Protein AF-A0AAD6KJM2-F1 (afdb_monomer_lite)

Organism: NCBI:txid889485

Secondary structure (DSSP, 8-state):
---SS--HHHHHHHHHHHH---HHHHHHHHHHHHHTHHHHHHTT--S-HHHHHHHHHHHHHHHTT-S-TTS-SEEEEEES-TTSSHHHHHHHHHHHHHS-STT-----GGGG-STTTHHHHH-PPTTSTTGGGT-----GGGSHHHHHHHSEEE-TTSPEEE-TT-EEEEEE-TTHHHHHTS-TTS-HHHHHHHHHHHHHHHHHHTT---

Structure (mmCIF, N/CA/C/O backbone):
data_AF-A0AAD6KJM2-F1
#
_entry.id   AF-A0AAD6KJM2-F1
#
loop_
_atom_site.group_PDB
_atom_site.id
_atom_site.type_symbol
_atom_site.label_atom_id
_atom_site.label_alt_id
_atom_site.label_comp_id
_atom_site.label_asym_id
_atom_site.label_entity_id
_atom_site.label_seq_id
_atom_site.pdbx_PDB_ins_code
_atom_site.Cartn_x
_atom_site.Cartn_y
_atom_site.Cartn_z
_atom_site.occupancy
_atom_site.B_iso_or_equiv
_atom_site.auth_seq_id
_atom_site.auth_comp_id
_atom_site.auth_asym_id
_atom_site.auth_atom_id
_atom_site.pdbx_PDB_model_num
ATOM 1 N N . MET A 1 1 ? -35.998 -1.346 24.610 1.00 47.25 1 MET A N 1
ATOM 2 C CA . MET A 1 1 ? -35.136 -2.462 25.050 1.00 47.25 1 MET A CA 1
ATOM 3 C C . MET A 1 1 ? -33.732 -2.150 24.566 1.00 47.25 1 MET A C 1
ATOM 5 O O . MET A 1 1 ? -33.561 -1.994 23.364 1.00 47.25 1 MET A O 1
ATOM 9 N N . LEU A 1 2 ? -32.784 -1.941 25.480 1.00 55.81 2 LEU A N 1
ATOM 10 C CA . LEU A 1 2 ? -31.367 -1.788 25.136 1.00 55.81 2 LEU A CA 1
ATOM 11 C C . LEU A 1 2 ? -30.843 -3.154 24.680 1.00 55.81 2 LEU A C 1
ATOM 13 O O . LEU A 1 2 ? -31.099 -4.151 25.351 1.00 55.81 2 LEU A O 1
ATOM 17 N N . ARG A 1 3 ? -30.183 -3.208 23.520 1.00 62.81 3 ARG A N 1
ATOM 18 C CA . ARG A 1 3 ? -29.410 -4.390 23.119 1.00 62.81 3 ARG A CA 1
ATOM 19 C C . ARG A 1 3 ? -28.138 -4.427 23.969 1.00 62.81 3 ARG A C 1
ATOM 21 O O . ARG A 1 3 ? -27.524 -3.385 24.160 1.00 62.81 3 ARG A O 1
ATOM 28 N N . GLU A 1 4 ? -27.771 -5.604 24.472 1.00 76.25 4 GLU A N 1
ATOM 29 C CA . GLU A 1 4 ? -26.562 -5.792 25.294 1.00 76.25 4 GLU A CA 1
ATOM 30 C C . GLU A 1 4 ? -25.258 -5.738 24.479 1.00 76.25 4 GLU A C 1
ATOM 32 O O . GLU A 1 4 ? -24.197 -5.509 25.048 1.00 76.25 4 GLU A O 1
ATOM 37 N N . GLU A 1 5 ? -25.325 -5.875 23.151 1.00 78.88 5 GLU A N 1
ATOM 38 C CA . GLU A 1 5 ? -24.156 -5.798 22.269 1.00 78.88 5 GLU A CA 1
ATOM 39 C C . GLU A 1 5 ? -24.144 -4.524 21.424 1.00 78.88 5 GLU A C 1
ATOM 41 O O . GLU A 1 5 ? -25.128 -4.188 20.758 1.00 78.88 5 GLU A O 1
ATOM 46 N N . VAL A 1 6 ? -22.982 -3.869 21.411 1.00 80.00 6 VAL A N 1
ATOM 47 C CA . VAL A 1 6 ? -22.671 -2.714 20.563 1.00 80.00 6 VAL A CA 1
ATOM 48 C C . VAL A 1 6 ? -22.204 -3.209 19.195 1.00 80.00 6 VAL A C 1
ATOM 50 O O . VAL A 1 6 ? -21.254 -3.986 19.099 1.00 80.00 6 VAL A O 1
ATOM 53 N N . LYS A 1 7 ? -22.846 -2.745 18.124 1.00 86.12 7 LYS A N 1
ATOM 54 C CA . LYS A 1 7 ? -22.475 -3.041 16.734 1.00 86.12 7 LYS A CA 1
ATOM 55 C C . LYS A 1 7 ? -21.707 -1.882 16.103 1.00 86.12 7 LYS A C 1
ATOM 57 O O . LYS A 1 7 ? -21.719 -0.755 16.589 1.00 86.12 7 LYS A O 1
ATOM 62 N N . GLY A 1 8 ? -21.073 -2.147 14.958 1.00 78.38 8 GLY A N 1
ATOM 63 C CA . GLY A 1 8 ? -20.347 -1.124 14.196 1.00 78.38 8 GLY A CA 1
ATOM 64 C C . GLY A 1 8 ? -21.215 0.077 13.801 1.00 78.38 8 GLY A C 1
ATOM 65 O O . GLY A 1 8 ? -20.729 1.204 13.816 1.00 78.38 8 GLY A O 1
ATOM 66 N N . ASP A 1 9 ? -22.504 -0.139 13.523 1.00 80.31 9 ASP A N 1
ATOM 67 C CA . ASP A 1 9 ? -23.440 0.950 13.220 1.00 80.31 9 ASP A CA 1
ATOM 68 C C . ASP A 1 9 ? -23.714 1.846 14.446 1.00 80.31 9 ASP A C 1
ATOM 70 O O . ASP A 1 9 ? -23.836 3.059 14.287 1.00 80.31 9 ASP A O 1
ATOM 74 N N . ASP A 1 10 ? -23.719 1.284 15.662 1.00 84.12 10 ASP A N 1
ATOM 75 C CA . ASP A 1 10 ? -23.893 2.049 16.906 1.00 84.12 10 ASP A CA 1
ATOM 76 C C . ASP A 1 10 ? -22.667 2.944 17.170 1.00 84.12 10 ASP A C 1
ATOM 78 O O . ASP A 1 10 ? -22.796 4.118 17.524 1.00 84.12 10 ASP A O 1
ATOM 82 N N . ILE A 1 11 ? -21.458 2.420 16.926 1.00 82.44 11 ILE A N 1
ATOM 83 C CA . ILE A 1 11 ? -20.207 3.193 17.012 1.00 82.44 11 ILE A CA 1
ATOM 84 C C . ILE A 1 11 ? -20.183 4.292 15.944 1.00 82.44 11 ILE A C 1
ATOM 86 O O . ILE A 1 11 ? -19.853 5.443 16.237 1.00 82.44 11 ILE A O 1
ATOM 90 N N . ALA A 1 12 ? -20.560 3.960 14.708 1.00 79.75 12 ALA A N 1
ATOM 91 C CA . ALA A 1 12 ? -20.601 4.917 13.611 1.00 79.75 12 ALA A CA 1
ATOM 92 C C . ALA A 1 12 ? -21.592 6.062 13.883 1.00 79.75 12 ALA A C 1
ATOM 94 O O . ALA A 1 12 ? -21.321 7.200 13.498 1.00 79.75 12 ALA A O 1
ATOM 95 N N . GLU A 1 13 ? -22.699 5.807 14.592 1.00 83.38 13 GLU A N 1
ATOM 96 C CA . GLU A 1 13 ? -23.646 6.848 15.011 1.00 83.38 13 GLU A CA 1
ATOM 97 C C . GLU A 1 13 ? -23.022 7.827 16.013 1.00 83.38 13 GLU A C 1
ATOM 99 O O . GLU A 1 13 ? -23.200 9.041 15.887 1.00 83.38 13 GLU A O 1
ATOM 104 N N . ILE A 1 14 ? -22.238 7.327 16.971 1.00 86.81 14 ILE A N 1
ATOM 105 C CA . ILE A 1 14 ? -21.508 8.166 17.931 1.00 86.81 14 ILE A CA 1
ATOM 106 C C . ILE A 1 14 ? -20.452 9.021 17.216 1.00 86.81 14 ILE A C 1
ATOM 108 O O . ILE A 1 14 ? -20.415 10.238 17.407 1.00 86.81 14 ILE A O 1
ATOM 112 N N . VAL A 1 15 ? -19.646 8.418 16.336 1.00 82.38 15 VAL A N 1
ATOM 113 C CA . VAL A 1 15 ? -18.622 9.133 15.550 1.00 82.38 15 VAL A CA 1
ATOM 114 C C . VAL A 1 15 ? -19.262 10.187 14.639 1.00 82.38 15 VAL A C 1
ATOM 116 O O . VAL A 1 15 ? -18.765 11.309 14.528 1.00 82.38 15 VAL A O 1
ATOM 119 N N . SER A 1 16 ? -20.402 9.866 14.027 1.00 83.62 16 SER A N 1
ATOM 120 C CA . SER A 1 16 ? -21.183 10.797 13.209 1.00 83.62 16 SER A CA 1
ATOM 121 C C . SER A 1 16 ? -21.709 11.984 14.023 1.00 83.62 16 SER A C 1
ATOM 123 O O . SER A 1 16 ? -21.613 13.121 13.563 1.00 83.62 16 SER A O 1
ATOM 125 N N . LYS A 1 17 ? -22.190 11.758 15.256 1.00 83.69 17 LYS A N 1
ATOM 126 C CA . LYS A 1 17 ? -22.620 12.832 16.172 1.00 83.69 17 LYS A CA 1
ATOM 127 C C . LYS A 1 17 ? -21.468 13.743 16.588 1.00 83.69 17 LYS A C 1
ATOM 129 O O . LYS A 1 17 ? -21.660 14.952 16.650 1.00 83.69 17 LYS A O 1
ATOM 134 N N . TRP A 1 18 ? -20.289 13.187 16.860 1.00 86.88 18 TRP A N 1
ATOM 135 C CA . TRP A 1 18 ? -19.115 13.973 17.258 1.00 86.88 18 TRP A CA 1
ATOM 136 C C . TRP A 1 18 ? -18.544 14.810 16.114 1.00 86.88 18 TRP A C 1
ATOM 138 O O . TRP A 1 18 ? -18.139 15.948 16.327 1.00 86.88 18 TRP A O 1
ATOM 148 N N . THR A 1 19 ? -18.519 14.255 14.902 1.00 80.19 19 THR A N 1
ATOM 149 C CA . THR A 1 19 ? -17.946 14.919 13.718 1.00 80.19 19 THR A CA 1
ATOM 150 C C . THR A 1 19 ? -18.953 15.784 12.961 1.00 80.19 19 THR A C 1
ATOM 152 O O . THR A 1 19 ? -18.559 16.621 12.153 1.00 80.19 19 THR A O 1
ATOM 155 N N . GLY A 1 20 ? -20.255 15.578 13.179 1.00 79.75 20 GLY A N 1
ATOM 156 C CA . GLY A 1 20 ? -21.328 16.209 12.408 1.00 79.75 20 GLY A CA 1
ATOM 157 C C . GLY A 1 20 ? -21.473 15.674 10.975 1.00 79.75 20 GLY A C 1
ATOM 158 O O . GLY A 1 20 ? -22.266 16.213 10.201 1.00 79.75 20 GLY A O 1
ATOM 159 N N . ILE A 1 21 ? -20.730 14.627 10.594 1.00 78.88 21 ILE A N 1
ATOM 160 C CA . ILE A 1 21 ? -20.753 14.054 9.243 1.00 78.88 21 ILE A CA 1
ATOM 161 C C . ILE A 1 21 ? -21.672 12.824 9.231 1.00 78.88 21 ILE A C 1
ATOM 163 O O . ILE A 1 21 ? -21.388 11.857 9.938 1.00 78.88 21 ILE A O 1
ATOM 167 N N . PRO A 1 22 ? -22.756 12.798 8.429 1.00 80.88 22 PRO A N 1
ATOM 168 C CA . PRO A 1 22 ? -23.639 11.636 8.326 1.00 80.88 22 PRO A CA 1
ATOM 169 C C . PRO A 1 22 ? -22.900 10.366 7.877 1.00 80.88 22 PRO A C 1
ATOM 171 O O . PRO A 1 22 ? -22.140 10.406 6.908 1.00 80.88 22 PRO A O 1
ATOM 174 N N . ILE A 1 23 ? -23.193 9.217 8.499 1.00 81.44 23 ILE A N 1
ATOM 175 C CA . ILE A 1 23 ? -22.595 7.909 8.144 1.00 81.44 23 ILE A CA 1
ATOM 176 C C . ILE A 1 23 ? -22.782 7.583 6.656 1.00 81.44 23 ILE A C 1
ATOM 178 O O . ILE A 1 23 ? -21.871 7.075 6.008 1.00 81.44 23 ILE A O 1
ATOM 182 N N . SER A 1 24 ? -23.953 7.895 6.093 1.00 78.81 24 SER A N 1
ATOM 183 C CA . SER A 1 24 ? -24.232 7.691 4.667 1.00 78.81 24 SER A CA 1
ATOM 184 C C . SER A 1 24 ? -23.277 8.482 3.772 1.00 78.81 24 SER A C 1
ATOM 186 O O . SER A 1 24 ? -22.819 7.948 2.765 1.00 78.81 24 SER A O 1
ATOM 188 N N . LYS A 1 25 ? -22.911 9.711 4.168 1.00 72.69 25 LYS A N 1
ATOM 189 C CA . LYS A 1 25 ? -21.914 10.524 3.459 1.00 72.69 25 LYS A CA 1
ATOM 190 C C . LYS A 1 25 ? -20.504 9.960 3.613 1.00 72.69 25 LYS A C 1
ATOM 192 O O . LYS A 1 25 ? -19.768 9.964 2.634 1.00 72.69 25 LYS A O 1
ATOM 197 N N . LEU A 1 26 ? -20.145 9.433 4.789 1.00 74.62 26 LEU A N 1
ATOM 198 C CA . LEU A 1 26 ? -18.854 8.762 4.999 1.00 74.62 26 LEU A CA 1
ATOM 199 C C . LEU A 1 26 ? -18.719 7.535 4.087 1.00 74.62 26 LEU A C 1
ATOM 201 O O . LEU A 1 26 ? -17.787 7.473 3.287 1.00 74.62 26 LEU A O 1
ATOM 205 N N . LYS A 1 27 ? -19.705 6.627 4.112 1.00 77.19 27 LYS A N 1
ATOM 206 C CA . LYS A 1 27 ? -19.730 5.427 3.255 1.00 77.19 27 LYS A CA 1
ATOM 207 C C . LYS A 1 27 ? -19.719 5.782 1.762 1.00 77.19 27 LYS A C 1
ATOM 209 O O . LYS A 1 27 ? -19.019 5.144 0.980 1.00 77.19 27 LYS A O 1
ATOM 214 N N . GLN A 1 28 ? -20.467 6.811 1.356 1.00 74.75 28 GLN A N 1
ATOM 215 C CA . GLN A 1 28 ? -20.465 7.291 -0.028 1.00 74.75 28 GLN A CA 1
ATOM 216 C C . GLN A 1 28 ? -19.092 7.839 -0.437 1.00 74.75 28 GLN A C 1
ATOM 218 O O . GLN A 1 28 ? -18.605 7.494 -1.508 1.00 74.75 28 GLN A O 1
ATOM 223 N N . SER A 1 29 ? -18.456 8.648 0.416 1.00 81.75 29 SER A N 1
ATOM 224 C CA . SER A 1 29 ? -17.140 9.229 0.128 1.00 81.75 29 SER A CA 1
ATOM 225 C C . SER A 1 29 ? -16.040 8.174 0.010 1.00 81.75 29 SER A C 1
ATOM 227 O O . SER A 1 29 ? -15.187 8.279 -0.865 1.00 81.75 29 SER A O 1
ATOM 229 N N . GLU A 1 30 ? -16.084 7.127 0.835 1.00 82.81 30 GLU A N 1
ATOM 230 C CA . GLU A 1 30 ? -15.132 6.019 0.760 1.00 82.81 30 GLU A CA 1
ATOM 231 C C . GLU A 1 30 ? -15.317 5.210 -0.528 1.00 82.81 30 GLU A C 1
ATOM 233 O O . GLU A 1 30 ? -14.346 4.917 -1.222 1.00 82.81 30 GLU A O 1
ATOM 238 N N . ARG A 1 31 ? -16.565 4.908 -0.904 1.00 85.56 31 ARG A N 1
ATOM 239 C CA . ARG A 1 31 ? -16.861 4.218 -2.165 1.00 85.56 31 ARG A CA 1
ATOM 240 C C . ARG A 1 31 ? -16.405 5.025 -3.382 1.00 85.56 31 ARG A C 1
ATOM 242 O O . ARG A 1 31 ? -15.857 4.445 -4.312 1.00 85.56 31 ARG A O 1
ATOM 249 N N . GLU A 1 32 ? -16.630 6.336 -3.373 1.00 88.88 32 GLU A N 1
ATOM 250 C CA . GLU A 1 32 ? -16.180 7.229 -4.445 1.00 88.88 32 GLU A CA 1
ATOM 251 C C . GLU A 1 32 ? -14.649 7.230 -4.544 1.00 88.88 32 GLU A C 1
ATOM 253 O O . GLU A 1 32 ? -14.108 7.097 -5.638 1.00 88.88 32 GLU A O 1
ATOM 258 N N . LYS A 1 33 ? -13.945 7.279 -3.400 1.00 89.94 33 LYS A N 1
ATOM 259 C CA . LYS A 1 33 ? -12.483 7.152 -3.372 1.00 89.94 33 LYS A CA 1
ATOM 260 C C . LYS A 1 33 ? -12.012 5.843 -4.004 1.00 89.94 33 LYS A C 1
ATOM 262 O O . LYS A 1 33 ? -11.095 5.832 -4.813 1.00 89.94 33 LYS A O 1
ATOM 267 N N . LEU A 1 34 ? -12.645 4.727 -3.656 1.00 90.81 34 LEU A N 1
ATOM 268 C CA . LEU A 1 34 ? -12.262 3.424 -4.201 1.00 90.81 34 LEU A CA 1
ATOM 269 C C . LEU A 1 34 ? -12.501 3.326 -5.710 1.00 90.81 34 LEU A C 1
ATOM 271 O O . LEU A 1 34 ? -11.713 2.679 -6.393 1.00 90.81 34 LEU A O 1
ATOM 275 N N . LEU A 1 35 ? -13.559 3.961 -6.224 1.00 91.62 35 LEU A N 1
ATOM 276 C CA . LEU A 1 35 ? -13.897 3.946 -7.647 1.00 91.62 35 LEU A CA 1
ATOM 277 C C . LEU A 1 35 ? -12.831 4.642 -8.504 1.00 91.62 35 LEU A C 1
ATOM 279 O O . LEU A 1 35 ? -12.490 4.128 -9.563 1.00 91.62 35 LEU A O 1
ATOM 283 N N . HIS A 1 36 ? -12.288 5.764 -8.025 1.00 93.69 36 HIS A N 1
ATOM 284 C CA . HIS A 1 36 ? -11.295 6.573 -8.748 1.00 93.69 36 HIS A CA 1
ATOM 285 C C . HIS A 1 36 ? -9.855 6.323 -8.284 1.00 93.69 36 HIS A C 1
ATOM 287 O O . HIS A 1 36 ? -8.953 7.087 -8.619 1.00 93.69 36 HIS A O 1
ATOM 293 N N . LEU A 1 37 ? -9.620 5.271 -7.493 1.00 94.31 37 LEU A N 1
ATOM 294 C CA . LEU A 1 37 ? -8.321 5.002 -6.874 1.00 94.31 37 LEU A CA 1
ATOM 295 C C . LEU A 1 37 ? -7.190 4.897 -7.909 1.00 94.31 37 LEU A C 1
ATOM 297 O O . LEU A 1 37 ? -6.148 5.518 -7.730 1.00 94.31 37 LEU A O 1
ATOM 301 N N . GLU A 1 38 ? -7.389 4.137 -8.986 1.00 95.25 38 GLU A N 1
ATOM 302 C CA . GLU A 1 38 ? -6.384 3.955 -10.046 1.00 95.25 38 GLU A CA 1
ATOM 303 C C . GLU A 1 38 ? -6.035 5.285 -10.734 1.00 95.25 38 GLU A C 1
ATOM 305 O O . GLU A 1 38 ? -4.860 5.651 -10.817 1.00 95.25 38 GLU A O 1
ATOM 310 N N . ASP A 1 39 ? -7.053 6.052 -11.134 1.00 94.75 39 ASP A N 1
ATOM 311 C CA . ASP A 1 39 ? -6.888 7.348 -11.799 1.00 94.75 39 ASP A CA 1
ATOM 312 C C . ASP A 1 39 ? -6.151 8.360 -10.912 1.00 94.75 39 ASP A C 1
ATOM 314 O O . ASP A 1 39 ? -5.283 9.104 -11.372 1.00 94.75 39 ASP A O 1
ATOM 318 N N . GLU A 1 40 ? -6.470 8.386 -9.618 1.00 95.12 40 GLU A N 1
ATOM 319 C CA . GLU A 1 40 ? -5.849 9.298 -8.656 1.00 95.12 40 GLU A CA 1
ATOM 320 C C . GLU A 1 40 ? -4.394 8.923 -8.363 1.00 95.12 40 GLU A C 1
ATOM 322 O O . GLU A 1 40 ? -3.542 9.809 -8.248 1.00 95.12 40 GLU A O 1
ATOM 327 N N . LEU A 1 41 ? -4.068 7.627 -8.321 1.00 95.62 41 LEU A N 1
ATOM 328 C CA . LEU A 1 41 ? -2.682 7.168 -8.212 1.00 95.62 41 LEU A CA 1
ATOM 329 C C . LEU A 1 41 ? -1.863 7.560 -9.451 1.00 95.62 41 LEU A C 1
ATOM 331 O O . LEU A 1 41 ? -0.725 8.020 -9.309 1.00 95.62 41 LEU A O 1
ATOM 335 N N . HIS A 1 42 ? -2.447 7.473 -10.649 1.00 95.75 42 HIS A N 1
ATOM 336 C CA . HIS A 1 42 ? -1.782 7.852 -11.899 1.00 95.75 42 HIS A CA 1
ATOM 337 C C . HIS A 1 42 ? -1.479 9.349 -12.035 1.00 95.75 42 HIS A C 1
ATOM 339 O O . HIS A 1 42 ? -0.588 9.729 -12.796 1.00 95.75 42 HIS A O 1
ATOM 345 N N . LYS A 1 43 ? -2.130 10.219 -11.253 1.00 94.50 43 LYS A N 1
ATOM 346 C CA . LYS A 1 43 ? -1.752 11.643 -11.193 1.00 94.50 43 LYS A CA 1
ATOM 347 C C . LYS A 1 43 ? -0.372 11.866 -10.576 1.00 94.50 43 LYS A C 1
ATOM 349 O O . LYS A 1 43 ? 0.259 12.882 -10.861 1.00 94.50 43 LYS A O 1
ATOM 354 N N . ARG A 1 44 ? 0.084 10.952 -9.711 1.00 93.38 44 ARG A N 1
ATOM 355 C CA . ARG A 1 44 ? 1.391 11.028 -9.033 1.00 93.38 44 ARG A CA 1
ATOM 356 C C . ARG A 1 44 ? 2.410 10.042 -9.591 1.00 93.38 44 ARG A C 1
ATOM 358 O O . ARG A 1 44 ? 3.598 10.351 -9.605 1.00 93.38 44 ARG A O 1
ATOM 365 N N . VAL A 1 45 ? 1.964 8.871 -10.040 1.00 93.75 45 VAL A N 1
ATOM 366 C CA . VAL A 1 45 ? 2.832 7.808 -10.555 1.00 93.75 45 VAL A CA 1
ATOM 367 C C . VAL A 1 45 ? 2.662 7.689 -12.065 1.00 93.75 45 VAL A C 1
ATOM 369 O O . VAL A 1 45 ? 1.619 7.268 -12.562 1.00 93.75 45 VAL A O 1
ATOM 372 N N . VAL A 1 46 ? 3.715 8.059 -12.792 1.00 89.94 46 VAL A N 1
ATOM 373 C CA . VAL A 1 46 ? 3.771 7.948 -14.254 1.00 89.94 46 VAL A CA 1
ATOM 374 C C . VAL A 1 46 ? 4.275 6.557 -14.642 1.00 89.94 46 VAL A C 1
ATOM 376 O O . VAL A 1 46 ? 5.325 6.121 -14.167 1.00 89.94 46 VAL A O 1
ATOM 379 N N . GLY A 1 47 ? 3.549 5.881 -15.534 1.00 88.75 47 GLY A N 1
ATOM 380 C CA . GLY A 1 47 ? 3.830 4.500 -15.922 1.00 88.75 47 GLY A CA 1
ATOM 381 C C . GLY A 1 47 ? 3.391 3.487 -14.861 1.00 88.75 47 GLY A C 1
ATOM 382 O O . GLY A 1 47 ? 2.561 3.781 -14.000 1.00 88.75 47 GLY A O 1
ATOM 383 N N . GLN A 1 48 ? 3.993 2.294 -14.898 1.00 88.00 48 GLN A N 1
ATOM 384 C CA . GLN A 1 48 ? 3.731 1.198 -13.950 1.00 88.00 48 GLN A CA 1
ATOM 385 C C . GLN A 1 48 ? 2.261 0.745 -13.923 1.00 88.00 48 GLN A C 1
ATOM 387 O O . GLN A 1 48 ? 1.776 0.267 -12.898 1.00 88.00 48 GLN A O 1
ATOM 392 N N . GLU A 1 49 ? 1.563 0.853 -15.053 1.00 90.69 49 GLU A N 1
ATOM 393 C CA . GLU A 1 49 ? 0.137 0.554 -15.213 1.00 90.69 49 GLU A CA 1
ATOM 394 C C . GLU A 1 49 ? -0.242 -0.814 -14.620 1.00 90.69 49 GLU A C 1
ATOM 396 O O . GLU A 1 49 ? -1.194 -0.875 -13.840 1.00 90.69 49 GLU A O 1
ATOM 401 N N . PRO A 1 50 ? 0.516 -1.910 -14.855 1.00 89.12 50 PRO A N 1
ATOM 402 C CA . PRO A 1 50 ? 0.179 -3.200 -14.257 1.00 89.12 50 PRO A CA 1
ATOM 403 C C . PRO A 1 50 ? 0.237 -3.198 -12.722 1.00 89.12 50 PRO A C 1
ATOM 405 O O . PRO A 1 50 ? -0.562 -3.876 -12.080 1.00 89.12 50 PRO A O 1
ATOM 408 N N . ALA A 1 51 ? 1.167 -2.446 -12.125 1.00 90.06 51 ALA A N 1
ATOM 409 C CA . ALA A 1 51 ? 1.338 -2.385 -10.675 1.00 90.06 51 ALA A CA 1
ATOM 410 C C . ALA A 1 51 ? 0.260 -1.519 -10.012 1.00 90.06 51 ALA A C 1
ATOM 412 O O . ALA A 1 51 ? -0.308 -1.926 -8.998 1.00 90.06 51 ALA A O 1
ATOM 413 N N . VAL A 1 52 ? -0.050 -0.355 -10.596 1.00 94.56 52 VAL A N 1
ATOM 414 C CA . VAL A 1 52 ? -1.103 0.545 -10.094 1.00 94.56 52 VAL A CA 1
ATOM 415 C C . VAL A 1 52 ? -2.465 -0.144 -10.165 1.00 94.56 52 VAL A C 1
ATOM 417 O O . VAL A 1 52 ? -3.186 -0.176 -9.167 1.00 94.56 52 VAL A O 1
ATOM 420 N N . LYS A 1 53 ? -2.777 -0.786 -11.296 1.00 94.12 53 LYS A N 1
ATOM 421 C CA . LYS A 1 53 ? -4.017 -1.542 -11.472 1.00 94.12 53 LYS A CA 1
ATOM 422 C C . LYS A 1 53 ? -4.138 -2.704 -10.485 1.00 94.12 53 LYS A C 1
ATOM 424 O O . LYS A 1 53 ? -5.154 -2.834 -9.806 1.00 94.12 53 LYS A O 1
ATOM 429 N N . ALA A 1 54 ? -3.092 -3.525 -10.340 1.00 92.25 54 ALA A N 1
ATOM 430 C CA . ALA A 1 54 ? -3.103 -4.643 -9.392 1.00 92.25 54 ALA A CA 1
ATOM 431 C C . ALA A 1 54 ? -3.318 -4.175 -7.940 1.00 92.25 54 ALA A C 1
ATOM 433 O O . ALA A 1 54 ? -4.053 -4.819 -7.183 1.00 92.25 54 ALA A O 1
ATOM 434 N N . LEU A 1 55 ? -2.713 -3.041 -7.568 1.00 93.00 55 LEU A N 1
ATOM 435 C CA . LEU A 1 55 ? -2.899 -2.397 -6.269 1.00 93.00 55 LEU A CA 1
ATOM 436 C C . LEU A 1 55 ? -4.347 -1.949 -6.055 1.00 93.00 55 LEU A C 1
ATOM 438 O O . LEU A 1 55 ? -4.952 -2.298 -5.038 1.00 93.00 55 LEU A O 1
ATOM 442 N N . ALA A 1 56 ? -4.907 -1.216 -7.018 1.00 93.81 56 ALA A N 1
ATOM 443 C CA . ALA A 1 56 ? -6.273 -0.716 -6.941 1.00 93.81 56 ALA A CA 1
ATOM 444 C C . ALA A 1 56 ? -7.290 -1.862 -6.832 1.00 93.81 56 ALA A C 1
ATOM 446 O O . ALA A 1 56 ? -8.132 -1.861 -5.930 1.00 93.81 56 ALA A O 1
ATOM 447 N N . GLU A 1 57 ? -7.164 -2.886 -7.679 1.00 91.88 57 GLU A N 1
ATOM 448 C CA . GLU A 1 57 ? -8.068 -4.034 -7.669 1.00 91.88 57 GLU A CA 1
ATOM 449 C C . GLU A 1 57 ? -8.010 -4.824 -6.351 1.00 91.88 57 GLU A C 1
ATOM 451 O O . GLU A 1 57 ? -9.049 -5.257 -5.850 1.00 91.88 57 GLU A O 1
ATOM 456 N N . ALA A 1 58 ? -6.825 -5.027 -5.760 1.00 90.12 58 ALA A N 1
ATOM 457 C CA . ALA A 1 58 ? -6.709 -5.755 -4.493 1.00 90.12 58 ALA A CA 1
ATOM 458 C C . ALA A 1 58 ? -7.410 -5.022 -3.343 1.00 90.12 58 ALA A C 1
ATOM 460 O O . ALA A 1 58 ? -8.162 -5.635 -2.583 1.00 90.12 58 ALA A O 1
ATOM 461 N N . ILE A 1 59 ? -7.225 -3.702 -3.261 1.00 90.94 59 ILE A N 1
ATOM 462 C CA . ILE A 1 59 ? -7.860 -2.866 -2.238 1.00 90.94 59 ILE A CA 1
ATOM 463 C C . ILE A 1 59 ? -9.378 -2.850 -2.430 1.00 90.94 59 ILE A C 1
ATOM 465 O O . ILE A 1 59 ? -10.124 -3.027 -1.464 1.00 90.94 59 ILE A O 1
ATOM 469 N N . GLN A 1 60 ? -9.849 -2.696 -3.670 1.00 90.50 60 GLN A N 1
ATOM 470 C CA . GLN A 1 60 ? -11.275 -2.755 -3.990 1.00 90.50 60 GLN A CA 1
ATOM 471 C C . GLN A 1 60 ? -11.885 -4.106 -3.589 1.00 90.50 60 GLN A C 1
ATOM 473 O O . GLN A 1 60 ? -12.909 -4.116 -2.905 1.00 90.50 60 GLN A O 1
ATOM 478 N N . ARG A 1 61 ? -11.242 -5.235 -3.938 1.00 88.31 61 ARG A N 1
ATOM 479 C CA . ARG A 1 61 ? -11.689 -6.592 -3.559 1.00 88.31 61 ARG A CA 1
ATOM 480 C C . ARG A 1 61 ? -11.810 -6.759 -2.048 1.00 88.31 61 ARG A C 1
ATOM 482 O O . ARG A 1 61 ? -12.807 -7.303 -1.574 1.00 88.31 61 ARG A O 1
ATOM 489 N N . SER A 1 62 ? -10.828 -6.269 -1.294 1.00 86.56 62 SER A N 1
ATOM 490 C CA . SER A 1 62 ? -10.864 -6.357 0.164 1.00 86.56 62 SER A CA 1
ATOM 491 C C . SER A 1 62 ? -12.013 -5.547 0.766 1.00 86.56 62 SER A C 1
ATOM 493 O O . SER A 1 62 ? -12.760 -6.038 1.613 1.00 86.56 62 SER A O 1
ATOM 495 N N . ARG A 1 63 ? -12.247 -4.333 0.256 1.00 82.94 63 ARG A N 1
ATOM 496 C CA . ARG A 1 63 ? -13.301 -3.440 0.759 1.00 82.94 63 ARG A CA 1
ATOM 497 C C . ARG A 1 63 ? -14.725 -3.904 0.452 1.00 82.94 63 ARG A C 1
ATOM 499 O O . ARG A 1 63 ? -15.637 -3.538 1.187 1.00 82.94 63 ARG A O 1
ATOM 506 N N . VAL A 1 64 ? -14.929 -4.733 -0.574 1.00 83.25 64 VAL A N 1
ATOM 507 C CA . VAL A 1 64 ? -16.234 -5.367 -0.845 1.00 83.25 64 VAL A CA 1
ATOM 508 C C . VAL A 1 64 ? -16.439 -6.690 -0.092 1.00 83.25 64 VAL A C 1
ATOM 510 O O . VAL A 1 64 ? -17.426 -7.381 -0.333 1.00 83.25 64 VAL A O 1
ATOM 513 N N . GLY A 1 65 ? -15.533 -7.042 0.830 1.00 80.00 65 GLY A N 1
ATOM 514 C CA . GLY A 1 65 ? -15.644 -8.245 1.660 1.00 80.00 65 GLY A CA 1
ATOM 515 C C . GLY A 1 65 ? -15.366 -9.546 0.906 1.00 80.00 65 GLY A C 1
ATOM 516 O O . GLY A 1 65 ? -15.801 -10.606 1.343 1.00 80.00 65 GLY A O 1
ATOM 517 N N . LEU A 1 66 ? -14.671 -9.469 -0.234 1.00 78.50 66 LEU A N 1
ATOM 518 C CA . LEU A 1 66 ? -14.256 -10.638 -1.016 1.00 78.50 66 LEU A CA 1
ATOM 519 C C . LEU A 1 66 ? -12.860 -11.151 -0.619 1.00 78.50 66 LEU A C 1
ATOM 521 O O . LEU A 1 66 ? -12.392 -12.128 -1.200 1.00 78.50 66 LEU A O 1
ATOM 525 N N . SER A 1 67 ? -12.185 -10.502 0.338 1.00 78.06 67 SER A N 1
ATOM 526 C CA . SER A 1 67 ? -10.920 -10.967 0.922 1.00 78.06 67 SER A CA 1
ATOM 527 C C . SER A 1 67 ? -11.136 -11.639 2.277 1.00 78.06 67 SER A C 1
ATOM 529 O O . SER A 1 67 ? -12.140 -11.405 2.948 1.00 78.06 67 SER A O 1
ATOM 531 N N . ASP A 1 68 ? -10.152 -12.427 2.705 1.00 79.69 68 ASP A N 1
ATOM 532 C CA . ASP A 1 68 ? -10.103 -12.979 4.059 1.00 79.69 68 ASP A CA 1
ATOM 533 C C . ASP A 1 68 ? -10.043 -11.838 5.103 1.00 79.69 68 ASP A C 1
ATOM 535 O O . ASP A 1 68 ? -9.148 -10.992 5.017 1.00 79.69 68 ASP A O 1
ATOM 539 N N . PRO A 1 69 ? -10.976 -11.773 6.073 1.00 78.56 69 PRO A N 1
ATOM 540 C CA . PRO A 1 69 ? -11.008 -10.726 7.095 1.00 78.56 69 PRO A CA 1
ATOM 541 C C . PRO A 1 69 ? -9.878 -10.823 8.132 1.00 78.56 69 PRO A C 1
ATOM 543 O O . PRO A 1 69 ? -9.671 -9.870 8.884 1.00 78.56 69 PRO A O 1
ATOM 546 N N . CYS A 1 70 ? -9.169 -11.953 8.205 1.00 78.69 70 CYS A N 1
ATOM 547 C CA . CYS A 1 70 ? -8.016 -12.144 9.084 1.00 78.69 70 CYS A CA 1
ATOM 548 C C . CYS A 1 70 ? -6.697 -11.708 8.436 1.00 78.69 70 CYS A C 1
ATOM 550 O O . CYS A 1 70 ? -5.703 -11.553 9.138 1.00 78.69 70 CYS A O 1
ATOM 552 N N . ARG A 1 71 ? -6.688 -11.448 7.126 1.00 83.44 71 ARG A N 1
ATOM 553 C CA . ARG A 1 71 ? -5.489 -11.063 6.378 1.00 83.44 71 ARG A CA 1
ATOM 554 C C . ARG A 1 71 ? -5.390 -9.551 6.191 1.00 83.44 71 ARG A C 1
ATOM 556 O O . ARG A 1 71 ? -6.401 -8.852 6.296 1.00 83.44 71 ARG A O 1
ATOM 563 N N . PRO A 1 72 ? -4.191 -9.024 5.887 1.00 85.44 72 PRO A N 1
ATOM 564 C CA . PRO A 1 72 ? -4.046 -7.647 5.435 1.00 85.44 72 PRO A CA 1
ATOM 565 C C . PRO A 1 72 ? -4.942 -7.339 4.230 1.00 85.44 72 PRO A C 1
ATOM 567 O O . PRO A 1 72 ? -5.233 -8.221 3.421 1.00 85.44 72 PRO A O 1
ATOM 570 N N . ILE A 1 73 ? -5.329 -6.066 4.075 1.00 86.75 73 ILE A N 1
ATOM 571 C CA . ILE A 1 73 ? -6.160 -5.583 2.952 1.00 86.75 73 ILE A CA 1
ATOM 572 C C . ILE A 1 73 ? -5.543 -6.017 1.627 1.00 86.75 73 ILE A C 1
ATOM 574 O O . ILE A 1 73 ? -6.234 -6.458 0.710 1.00 86.75 73 ILE A O 1
ATOM 578 N N . ALA A 1 74 ? -4.226 -5.850 1.533 1.00 86.75 74 ALA A N 1
ATOM 579 C CA . ALA A 1 74 ? -3.430 -6.354 0.441 1.00 86.75 74 ALA A CA 1
ATOM 580 C C . ALA A 1 74 ? -1.955 -6.411 0.845 1.00 86.75 74 ALA A C 1
ATOM 582 O O . ALA A 1 74 ? -1.482 -5.603 1.649 1.00 86.75 74 ALA A O 1
ATOM 583 N N . SER A 1 75 ? -1.237 -7.333 0.218 1.00 85.88 75 SER A N 1
ATOM 584 C CA . SER A 1 75 ? 0.194 -7.534 0.395 1.00 85.88 75 SER A CA 1
ATOM 585 C C . SER A 1 75 ? 0.872 -7.500 -0.967 1.00 85.88 75 SER A C 1
ATOM 587 O O . SER A 1 75 ? 0.460 -8.213 -1.881 1.00 85.88 75 SER A O 1
ATOM 589 N N . PHE A 1 76 ? 1.897 -6.664 -1.111 1.00 88.19 76 PHE A N 1
ATOM 590 C CA . PHE A 1 76 ? 2.610 -6.450 -2.366 1.00 88.19 76 PHE A CA 1
ATOM 591 C C . PHE A 1 76 ? 4.113 -6.566 -2.189 1.00 88.19 76 PHE A C 1
ATOM 593 O O . PHE A 1 76 ? 4.676 -6.079 -1.211 1.00 88.19 76 PHE A O 1
ATOM 600 N N . MET A 1 77 ? 4.765 -7.116 -3.210 1.00 85.44 77 MET A N 1
ATOM 601 C CA . MET A 1 77 ? 6.209 -7.070 -3.373 1.00 85.44 77 MET A CA 1
ATOM 602 C C . MET A 1 77 ? 6.544 -6.294 -4.645 1.00 85.44 77 MET A C 1
ATOM 604 O O . MET A 1 77 ? 6.291 -6.742 -5.761 1.00 85.44 77 MET A O 1
ATOM 608 N N . PHE A 1 78 ? 7.094 -5.095 -4.485 1.00 87.94 78 PHE A N 1
ATOM 609 C CA . PHE A 1 78 ? 7.551 -4.270 -5.596 1.00 87.94 78 PHE A CA 1
ATOM 610 C C . PHE A 1 78 ? 9.020 -4.555 -5.882 1.00 87.94 78 PHE A C 1
ATOM 612 O O . PHE A 1 78 ? 9.892 -4.290 -5.052 1.00 87.94 78 PHE A O 1
ATOM 619 N N . MET A 1 79 ? 9.297 -5.043 -7.087 1.00 84.69 79 MET A N 1
ATOM 620 C CA . MET A 1 79 ? 10.639 -5.393 -7.546 1.00 84.69 79 MET A CA 1
ATOM 621 C C . MET A 1 79 ? 11.078 -4.442 -8.659 1.00 84.69 79 MET A C 1
ATOM 623 O O . MET A 1 79 ? 10.287 -4.073 -9.523 1.00 84.69 79 MET A O 1
ATOM 627 N N . GLY A 1 80 ? 12.339 -4.017 -8.632 1.00 82.75 80 GLY A N 1
ATOM 628 C CA . GLY A 1 80 ? 12.940 -3.229 -9.712 1.00 82.75 80 GLY A CA 1
ATOM 629 C C . GLY A 1 80 ? 14.039 -2.281 -9.244 1.00 82.75 80 GLY A C 1
ATOM 630 O O . GLY A 1 80 ? 14.352 -2.284 -8.056 1.00 82.75 80 GLY A O 1
ATOM 631 N N . PRO A 1 81 ? 14.628 -1.449 -10.119 1.00 81.88 81 PRO A N 1
ATOM 632 C CA . PRO A 1 81 ? 15.678 -0.513 -9.721 1.00 81.88 81 PRO A CA 1
ATOM 633 C C . PRO A 1 81 ? 15.168 0.589 -8.789 1.00 81.88 81 PRO A C 1
ATOM 635 O O . PRO A 1 81 ? 13.963 0.798 -8.605 1.00 81.88 81 PRO A O 1
ATOM 638 N N . THR A 1 82 ? 16.088 1.283 -8.125 1.00 82.94 82 THR A N 1
ATOM 639 C CA . THR A 1 82 ? 15.751 2.488 -7.360 1.00 82.94 82 THR A CA 1
ATOM 640 C C . THR A 1 82 ? 15.300 3.603 -8.307 1.00 82.94 82 THR A C 1
ATOM 642 O O . THR A 1 82 ? 15.645 3.620 -9.484 1.00 82.94 82 THR A O 1
ATOM 645 N N . GLY A 1 83 ? 14.468 4.521 -7.814 1.00 82.00 83 GLY A N 1
ATOM 646 C CA . GLY A 1 83 ? 14.018 5.681 -8.596 1.00 82.00 83 GLY A CA 1
ATOM 647 C C . GLY A 1 83 ? 12.847 5.443 -9.560 1.00 82.00 83 GLY A C 1
ATOM 648 O O . GLY A 1 83 ? 12.283 6.416 -10.036 1.00 82.00 83 GLY A O 1
ATOM 649 N N . VAL A 1 84 ? 12.398 4.201 -9.784 1.00 86.06 84 VAL A N 1
ATOM 650 C CA . VAL A 1 84 ? 11.263 3.897 -10.694 1.00 86.06 84 VAL A CA 1
ATOM 651 C C . VAL A 1 84 ? 9.868 4.167 -10.113 1.00 86.06 84 VAL A C 1
ATOM 653 O O . VAL A 1 84 ? 8.870 3.925 -10.781 1.00 86.06 84 VAL A O 1
ATOM 656 N N . GLY A 1 85 ? 9.782 4.625 -8.860 1.00 88.44 85 GLY A N 1
ATOM 657 C CA . GLY A 1 85 ? 8.507 4.994 -8.231 1.00 88.44 85 GLY A CA 1
ATOM 658 C C . GLY A 1 85 ? 7.901 3.972 -7.260 1.00 88.44 85 GLY A C 1
ATOM 659 O O . GLY A 1 85 ? 6.804 4.209 -6.772 1.00 88.44 85 GLY A O 1
ATOM 660 N N . LYS A 1 86 ? 8.606 2.888 -6.888 1.00 90.50 86 LYS A N 1
ATOM 661 C CA . LYS A 1 86 ? 8.107 1.886 -5.910 1.00 90.50 86 LYS A CA 1
ATOM 662 C C . LYS A 1 86 ? 7.618 2.521 -4.596 1.00 90.50 86 LYS A C 1
ATOM 664 O O . LYS A 1 86 ? 6.510 2.265 -4.142 1.00 90.50 86 LYS A O 1
ATOM 669 N N . THR A 1 87 ? 8.450 3.370 -3.988 1.00 90.12 87 THR A N 1
ATOM 670 C CA . THR A 1 87 ? 8.103 4.090 -2.749 1.00 90.12 87 THR A CA 1
ATOM 671 C C . THR A 1 87 ? 7.102 5.216 -3.001 1.00 90.12 87 THR A C 1
ATOM 673 O O . THR A 1 87 ? 6.298 5.517 -2.126 1.00 90.12 87 THR A O 1
ATOM 676 N N . GLU A 1 88 ? 7.129 5.829 -4.184 1.00 93.81 88 GLU A N 1
ATOM 677 C CA . GLU A 1 88 ? 6.196 6.904 -4.531 1.00 93.81 88 GLU A CA 1
ATOM 678 C C . GLU A 1 88 ? 4.763 6.381 -4.641 1.00 93.81 88 GLU A C 1
ATOM 680 O O . GLU A 1 88 ? 3.849 7.011 -4.125 1.00 93.81 88 GLU A O 1
ATOM 685 N N . LEU A 1 89 ? 4.570 5.181 -5.196 1.00 94.06 89 LEU A N 1
ATOM 686 C CA . LEU A 1 89 ? 3.266 4.521 -5.234 1.00 94.06 89 LEU A CA 1
ATOM 687 C C . LEU A 1 89 ? 2.702 4.270 -3.827 1.00 94.06 89 LEU A C 1
ATOM 689 O O . LEU A 1 89 ? 1.525 4.521 -3.581 1.00 94.06 89 LEU A O 1
ATOM 693 N N . ALA A 1 90 ? 3.547 3.856 -2.878 1.00 92.81 90 ALA A N 1
ATOM 694 C CA . ALA A 1 90 ? 3.143 3.686 -1.481 1.00 92.81 90 ALA A CA 1
ATOM 695 C C . ALA A 1 90 ? 2.730 5.018 -0.824 1.00 92.81 90 ALA A C 1
ATOM 697 O O . ALA A 1 90 ? 1.723 5.080 -0.118 1.00 92.81 90 ALA A O 1
ATOM 698 N N . LYS A 1 91 ? 3.474 6.100 -1.087 1.00 93.25 91 LYS A N 1
ATOM 699 C CA . LYS A 1 91 ? 3.148 7.447 -0.592 1.00 93.25 91 LYS A CA 1
ATOM 700 C C . LYS A 1 91 ? 1.869 8.001 -1.212 1.00 93.25 91 LYS A C 1
ATOM 702 O O . LYS A 1 91 ? 1.032 8.539 -0.492 1.00 93.25 91 LYS A O 1
ATOM 707 N N . ALA A 1 92 ? 1.697 7.844 -2.524 1.00 94.75 92 ALA A N 1
ATOM 708 C CA . ALA A 1 92 ? 0.495 8.254 -3.241 1.00 94.75 92 ALA A CA 1
ATOM 709 C C . ALA A 1 92 ? -0.741 7.536 -2.686 1.00 94.75 92 ALA A C 1
ATOM 711 O O . ALA A 1 92 ? -1.751 8.181 -2.401 1.00 94.75 92 ALA A O 1
ATOM 712 N N . LEU A 1 93 ? -0.626 6.228 -2.433 1.00 93.75 93 LEU A N 1
ATOM 713 C CA . LEU A 1 93 ? -1.680 5.451 -1.793 1.00 93.75 93 LEU A CA 1
ATOM 714 C C . LEU A 1 93 ? -2.008 5.976 -0.394 1.00 93.75 93 LEU A C 1
ATOM 716 O O . LEU A 1 93 ? -3.181 6.189 -0.090 1.00 93.75 93 LEU A O 1
ATOM 720 N N . ALA A 1 94 ? -0.993 6.203 0.445 1.00 91.25 94 ALA A N 1
ATOM 721 C CA . ALA A 1 94 ? -1.200 6.697 1.802 1.00 91.25 94 ALA A CA 1
ATOM 722 C C . ALA A 1 94 ? -1.891 8.070 1.802 1.00 91.25 94 ALA A C 1
ATOM 724 O O . ALA A 1 94 ? -2.920 8.262 2.453 1.00 91.25 94 ALA A O 1
ATOM 725 N N . SER A 1 95 ? -1.381 8.988 0.979 1.00 92.06 95 SER A N 1
ATOM 726 C CA . SER A 1 95 ? -1.933 10.325 0.783 1.00 92.06 95 SER A CA 1
ATOM 727 C C . SER A 1 95 ? -3.397 10.286 0.342 1.00 92.06 95 SER A C 1
ATOM 729 O O . SER A 1 95 ? -4.215 11.017 0.892 1.00 92.06 95 SER A O 1
ATOM 731 N N . TYR A 1 96 ? -3.760 9.410 -0.594 1.00 92.56 96 TYR A N 1
ATOM 732 C CA . TYR A 1 96 ? -5.123 9.348 -1.114 1.00 92.56 96 TYR A CA 1
ATOM 733 C C . TYR A 1 96 ? -6.107 8.648 -0.159 1.00 92.56 96 TYR A C 1
ATOM 735 O O . TYR A 1 96 ? -7.200 9.156 0.134 1.00 92.56 96 TYR A O 1
ATOM 743 N N . MET A 1 97 ? -5.711 7.489 0.373 1.00 87.06 97 MET A N 1
ATOM 744 C CA . MET A 1 97 ? -6.566 6.668 1.231 1.00 87.06 97 MET A CA 1
ATOM 745 C C . MET A 1 97 ? -6.733 7.280 2.622 1.00 87.06 97 MET A C 1
ATOM 747 O O . MET A 1 97 ? -7.854 7.347 3.129 1.00 87.06 97 MET A O 1
ATOM 751 N N . PHE A 1 98 ? -5.647 7.785 3.211 1.00 84.00 98 PHE A N 1
ATOM 752 C CA . PHE A 1 98 ? -5.617 8.266 4.595 1.00 84.00 98 PHE A CA 1
ATOM 753 C C . PHE A 1 98 ? -5.530 9.792 4.714 1.00 84.00 98 PHE A C 1
ATOM 755 O O . PHE A 1 98 ? -5.484 10.309 5.825 1.00 84.00 98 PHE A O 1
ATOM 762 N N . ASN A 1 99 ? -5.549 10.525 3.593 1.00 87.25 99 ASN A N 1
ATOM 763 C CA . ASN A 1 99 ? -5.383 11.986 3.542 1.00 87.25 99 ASN A CA 1
ATOM 764 C C . ASN A 1 99 ? -4.050 12.482 4.146 1.00 87.25 99 ASN A C 1
ATOM 766 O O . ASN A 1 99 ? -3.919 13.664 4.452 1.00 87.25 99 ASN A O 1
ATOM 770 N N . THR A 1 100 ? -3.067 11.597 4.339 1.00 87.62 100 THR A N 1
ATOM 771 C CA . THR A 1 100 ? -1.742 11.931 4.873 1.00 87.62 100 THR A CA 1
ATOM 772 C C . THR A 1 100 ? -0.708 10.906 4.420 1.00 87.62 100 THR A C 1
ATOM 774 O O . THR A 1 100 ? -0.995 9.712 4.340 1.00 87.62 100 THR A O 1
ATOM 777 N N . GLU A 1 101 ? 0.512 11.359 4.134 1.00 87.69 101 GLU A N 1
ATOM 778 C CA . GLU A 1 101 ? 1.643 10.454 3.899 1.00 87.69 101 GLU A CA 1
ATOM 779 C C . GLU A 1 101 ? 2.210 9.887 5.204 1.00 87.69 101 GLU A C 1
ATOM 781 O O . GLU A 1 101 ? 2.867 8.854 5.177 1.00 87.69 101 GLU A O 1
ATOM 786 N N . GLU A 1 102 ? 1.923 10.508 6.352 1.00 82.62 102 GLU A N 1
ATOM 787 C CA . GLU A 1 102 ? 2.426 10.083 7.668 1.00 82.62 102 GLU A CA 1
ATOM 788 C C . GLU A 1 102 ? 1.843 8.739 8.122 1.00 82.62 102 GLU A C 1
ATOM 790 O O . GLU A 1 102 ? 2.411 8.068 8.979 1.00 82.62 102 GLU A O 1
ATOM 795 N N . ALA A 1 103 ? 0.735 8.308 7.511 1.00 79.75 103 ALA A N 1
ATOM 796 C CA . ALA A 1 103 ? 0.190 6.967 7.694 1.00 79.75 103 ALA A CA 1
ATOM 797 C C . ALA A 1 103 ? 1.109 5.871 7.114 1.00 79.75 103 ALA A C 1
ATOM 799 O O . ALA A 1 103 ? 0.931 4.692 7.424 1.00 79.75 103 ALA A O 1
ATOM 800 N N . LEU A 1 104 ? 2.086 6.235 6.272 1.00 86.44 104 LEU A N 1
ATOM 801 C CA . LEU A 1 104 ? 3.084 5.311 5.750 1.00 86.44 104 LEU A CA 1
ATOM 802 C C . LEU A 1 104 ? 4.141 5.012 6.818 1.00 86.44 104 LEU A C 1
ATOM 804 O O . LEU A 1 104 ? 5.088 5.771 7.022 1.00 86.44 104 LEU A O 1
ATOM 808 N N . VAL A 1 105 ? 4.027 3.842 7.440 1.00 86.50 105 VAL A N 1
ATOM 809 C CA . VAL A 1 105 ? 5.084 3.295 8.294 1.00 86.50 105 VAL A CA 1
ATOM 810 C C . VAL A 1 105 ? 6.158 2.673 7.405 1.00 86.50 105 VAL A C 1
ATOM 812 O O . VAL A 1 105 ? 5.912 1.691 6.706 1.00 86.50 105 VAL A O 1
ATOM 815 N N . ARG A 1 106 ? 7.362 3.251 7.415 1.00 84.25 106 ARG A N 1
ATOM 816 C CA . ARG A 1 106 ? 8.508 2.747 6.652 1.00 84.25 106 ARG A CA 1
ATOM 817 C C . ARG A 1 106 ? 9.446 1.971 7.567 1.00 84.25 106 ARG A C 1
ATOM 819 O O . ARG A 1 106 ? 9.937 2.519 8.548 1.00 84.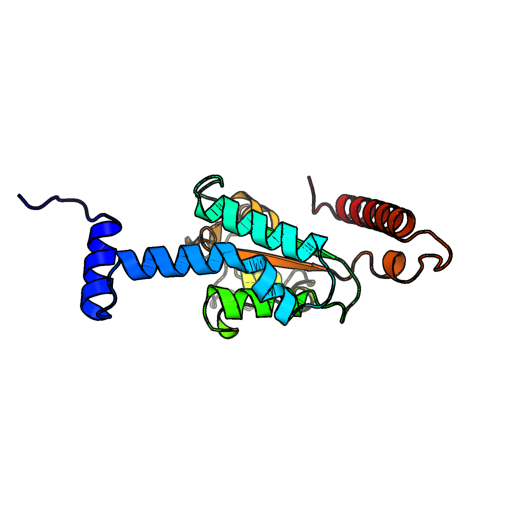25 106 ARG A O 1
ATOM 826 N N . ILE A 1 107 ? 9.750 0.734 7.186 1.00 80.00 107 ILE A N 1
ATOM 827 C CA . ILE A 1 107 ? 10.732 -0.110 7.868 1.00 80.00 107 ILE A CA 1
ATOM 828 C C . ILE A 1 107 ? 11.862 -0.411 6.879 1.00 80.00 107 ILE A C 1
ATOM 830 O O . ILE A 1 107 ? 11.617 -0.981 5.815 1.00 80.00 107 ILE A O 1
ATOM 834 N N . ASP A 1 108 ? 13.088 0.012 7.190 1.00 79.31 108 ASP A N 1
ATOM 835 C CA . ASP A 1 108 ? 14.249 -0.234 6.330 1.00 79.31 108 ASP A CA 1
ATOM 836 C C . ASP A 1 108 ? 14.874 -1.593 6.643 1.00 79.31 108 ASP A C 1
ATOM 838 O O . ASP A 1 108 ? 15.625 -1.730 7.602 1.00 79.31 108 ASP A O 1
ATOM 842 N N . MET A 1 109 ? 14.583 -2.600 5.818 1.00 73.06 109 MET A N 1
ATOM 843 C CA . MET A 1 109 ? 15.096 -3.962 6.003 1.00 73.06 109 MET A CA 1
ATOM 844 C C . MET A 1 109 ? 16.626 -4.054 5.978 1.00 73.06 109 MET A C 1
ATOM 846 O O . MET A 1 109 ? 17.167 -4.998 6.549 1.00 73.06 109 MET A O 1
ATOM 850 N N . SER A 1 110 ? 17.329 -3.081 5.386 1.00 68.94 110 SER A N 1
ATOM 851 C CA . SER A 1 110 ? 18.799 -3.045 5.380 1.00 68.94 110 SER A CA 1
ATOM 852 C C . SER A 1 110 ? 19.360 -2.944 6.802 1.00 68.94 110 SER A C 1
ATOM 854 O O . SER A 1 110 ? 20.408 -3.513 7.094 1.00 68.94 110 SER A O 1
ATOM 856 N N . GLU A 1 111 ? 18.633 -2.283 7.710 1.00 59.59 111 GLU A N 1
ATOM 857 C CA . GLU A 1 111 ? 18.994 -2.158 9.129 1.00 59.59 111 GLU A CA 1
ATOM 858 C C . GLU A 1 111 ? 18.720 -3.443 9.932 1.00 59.59 111 GLU A C 1
ATOM 860 O O . GLU A 1 111 ? 19.276 -3.639 11.016 1.00 59.59 111 GLU A O 1
ATOM 865 N N . TYR A 1 112 ? 17.896 -4.345 9.388 1.00 58.28 112 TYR A N 1
ATOM 866 C CA . TYR A 1 112 ? 17.475 -5.597 10.025 1.00 58.28 112 TYR A CA 1
ATOM 867 C C . TYR A 1 112 ? 18.157 -6.845 9.441 1.00 58.28 112 TYR A C 1
ATOM 869 O O . TYR A 1 112 ? 17.841 -7.957 9.856 1.00 58.28 112 TYR A O 1
ATOM 877 N N . MET A 1 113 ? 19.114 -6.686 8.518 1.00 55.25 113 MET A N 1
ATOM 878 C CA . MET A 1 113 ? 19.836 -7.808 7.895 1.00 55.25 113 MET A CA 1
ATOM 879 C C . MET A 1 113 ? 20.753 -8.568 8.866 1.00 55.25 113 MET A C 1
ATOM 881 O O . MET A 1 113 ? 21.083 -9.731 8.629 1.00 55.25 113 MET A O 1
ATOM 885 N N . GLU A 1 114 ? 21.177 -7.941 9.965 1.00 54.50 114 GLU A N 1
ATOM 886 C CA . GLU A 1 114 ? 21.963 -8.617 10.995 1.00 54.50 114 GLU A CA 1
ATOM 887 C C . GLU A 1 114 ? 21.060 -9.479 11.890 1.00 54.50 114 GLU A C 1
ATOM 889 O O . GLU A 1 114 ? 20.014 -9.031 12.363 1.00 54.50 114 GLU A O 1
ATOM 894 N N . LYS A 1 115 ? 21.498 -10.709 12.203 1.00 49.69 115 LYS A N 1
ATOM 895 C CA . LYS A 1 115 ? 20.759 -11.672 13.052 1.00 49.69 115 LYS A CA 1
ATOM 896 C C . LYS A 1 115 ? 20.345 -11.129 14.432 1.00 49.69 115 LYS A C 1
ATOM 898 O O . LYS A 1 115 ? 19.503 -11.738 15.083 1.00 49.69 115 LYS A O 1
ATOM 903 N N . HIS A 1 116 ? 20.919 -10.011 14.879 1.00 49.72 116 HIS A N 1
ATOM 904 C CA . HIS A 1 116 ? 20.641 -9.366 16.167 1.00 49.72 116 HIS A CA 1
ATOM 905 C C . HIS A 1 116 ? 19.767 -8.099 16.059 1.00 49.72 116 HIS A C 1
ATOM 907 O O . HIS A 1 116 ? 19.424 -7.503 17.081 1.00 49.72 116 HIS A O 1
ATOM 913 N N . SER A 1 117 ? 19.379 -7.682 14.851 1.00 46.47 117 SER A N 1
ATOM 914 C CA . SER A 1 117 ? 18.557 -6.483 14.627 1.00 46.47 117 SER A CA 1
ATOM 915 C C . SER A 1 117 ? 17.063 -6.789 14.538 1.00 46.47 117 SER A C 1
ATOM 917 O O . SER A 1 117 ? 16.254 -5.956 14.938 1.00 46.47 117 SER A O 1
ATOM 919 N N . VAL A 1 118 ? 16.678 -8.001 14.112 1.00 45.25 118 VAL A N 1
ATOM 920 C CA . VAL A 1 118 ? 15.274 -8.481 14.105 1.00 45.25 118 VAL A CA 1
ATOM 921 C C . VAL A 1 118 ? 14.652 -8.403 15.505 1.00 45.25 118 VAL A C 1
ATOM 923 O O . VAL A 1 118 ? 13.474 -8.092 15.668 1.00 45.25 118 VAL A O 1
ATOM 926 N N . SER A 1 119 ? 15.483 -8.555 16.535 1.00 46.12 119 SER A N 1
ATOM 927 C CA . SER A 1 119 ? 15.117 -8.347 17.932 1.00 46.12 119 SER A CA 1
ATOM 928 C C . SER A 1 119 ? 14.708 -6.919 18.301 1.00 46.12 119 SER A C 1
ATOM 930 O O . SER A 1 119 ? 14.160 -6.727 19.373 1.00 46.12 119 SER A O 1
ATOM 932 N N . ARG A 1 120 ? 14.917 -5.902 17.461 1.00 48.41 120 ARG A N 1
ATOM 933 C CA . ARG A 1 120 ? 14.327 -4.566 17.685 1.00 48.41 120 ARG A CA 1
ATOM 934 C C . ARG A 1 120 ? 12.906 -4.452 17.143 1.00 48.41 120 ARG A C 1
ATOM 936 O O . ARG A 1 120 ? 12.146 -3.621 17.621 1.00 48.41 120 ARG A O 1
ATOM 943 N N . LEU A 1 121 ? 12.562 -5.280 16.156 1.00 50.47 121 LEU A N 1
ATOM 944 C CA . LEU A 1 121 ? 11.219 -5.337 15.584 1.00 50.47 121 LEU A CA 1
ATOM 945 C C . LEU A 1 121 ? 10.271 -6.185 16.453 1.00 50.47 121 LEU A C 1
ATOM 947 O O . LEU A 1 121 ? 9.076 -5.916 16.488 1.00 50.47 121 LEU A O 1
ATOM 951 N N . VAL A 1 122 ? 10.816 -7.196 17.147 1.00 51.84 122 VAL A N 1
ATOM 952 C CA . VAL A 1 122 ? 10.045 -8.212 17.898 1.00 51.84 122 VAL A CA 1
ATOM 953 C C . VAL A 1 122 ? 10.446 -8.328 19.387 1.00 51.84 122 VAL A C 1
ATOM 955 O O . VAL A 1 122 ? 9.624 -8.728 20.210 1.00 51.84 122 VAL A O 1
ATOM 95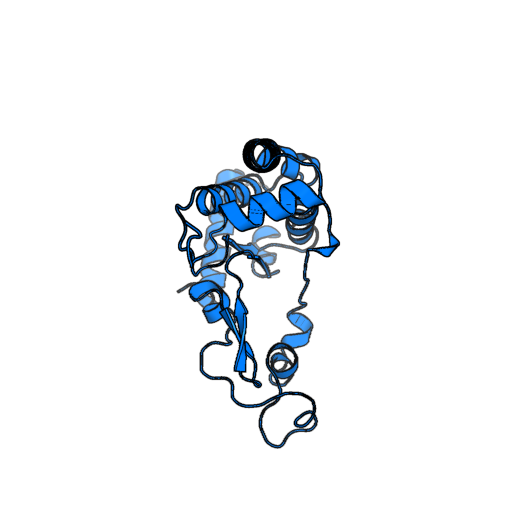8 N N . GLY A 1 123 ? 11.684 -7.965 19.752 1.00 44.50 123 GLY A N 1
ATOM 959 C CA . GLY A 1 123 ? 12.283 -8.099 21.097 1.00 44.50 123 GLY A CA 1
ATOM 960 C C . GLY A 1 123 ? 13.541 -9.001 21.146 1.00 44.50 123 GLY A C 1
ATOM 961 O O . GLY A 1 123 ? 13.639 -9.977 20.403 1.00 44.50 123 GLY A O 1
ATOM 962 N N . ALA A 1 124 ? 14.540 -8.696 21.996 1.00 38.25 124 ALA A N 1
ATOM 963 C CA . ALA A 1 124 ? 15.788 -9.481 22.163 1.00 38.25 124 ALA A CA 1
ATOM 964 C C . ALA A 1 124 ? 15.595 -10.868 22.836 1.00 38.25 124 ALA A C 1
ATOM 966 O O . ALA A 1 124 ? 14.610 -11.065 23.536 1.00 38.25 124 ALA A O 1
ATOM 967 N N . PRO A 1 125 ? 16.489 -11.869 22.654 1.00 39.84 125 PRO A N 1
ATOM 968 C CA . PRO A 1 125 ? 16.427 -13.185 23.324 1.00 39.84 125 PRO A CA 1
ATOM 969 C C . PRO A 1 125 ? 17.097 -13.225 24.722 1.00 39.84 125 PRO A C 1
ATOM 971 O O . PRO A 1 125 ? 17.918 -12.352 25.024 1.00 39.84 125 PRO A O 1
ATOM 974 N N . PRO A 1 126 ? 16.763 -14.209 25.598 1.00 40.09 126 PRO A N 1
ATOM 975 C CA . PRO A 1 126 ? 17.225 -14.214 26.987 1.00 40.09 126 PRO A CA 1
ATOM 976 C C . PRO A 1 126 ? 18.753 -14.284 27.106 1.00 40.09 126 PRO A C 1
ATOM 978 O O . PRO A 1 126 ? 19.367 -15.176 26.529 1.00 40.09 126 PRO A O 1
ATOM 981 N N . GLY A 1 127 ? 19.367 -13.380 27.878 1.00 46.38 127 GLY A N 1
ATOM 982 C CA . GLY A 1 127 ? 20.812 -13.318 28.140 1.00 46.38 127 GLY A CA 1
ATOM 983 C C . GLY A 1 127 ? 21.640 -12.282 27.355 1.00 46.38 127 GLY A C 1
ATOM 984 O O . GLY A 1 127 ? 22.855 -12.265 27.529 1.00 46.38 127 GLY A O 1
ATOM 985 N N . PHE A 1 128 ? 21.039 -11.417 26.526 1.00 41.47 128 PHE A N 1
ATOM 986 C CA . PHE A 1 128 ? 21.755 -10.377 25.757 1.00 41.47 128 PHE A CA 1
ATOM 987 C C . PHE A 1 128 ? 21.445 -8.947 26.241 1.00 41.47 128 PHE A C 1
ATOM 989 O O . PHE A 1 128 ? 20.372 -8.677 26.776 1.00 41.47 128 PHE A O 1
ATOM 996 N N . VAL A 1 129 ? 22.384 -8.011 26.048 1.00 39.97 129 VAL A N 1
ATOM 997 C CA . VAL A 1 129 ? 22.195 -6.582 26.377 1.00 39.97 129 VAL A CA 1
ATOM 998 C C . VAL A 1 129 ? 20.993 -6.037 25.586 1.00 39.97 129 VAL A C 1
ATOM 1000 O O . VAL A 1 129 ? 20.999 -6.102 24.360 1.00 39.97 129 VAL A O 1
ATOM 1003 N N . GLY A 1 130 ? 19.959 -5.552 26.288 1.00 48.00 130 GLY A N 1
ATOM 1004 C CA . GLY A 1 130 ? 18.634 -5.209 25.729 1.00 48.00 130 GLY A CA 1
ATOM 1005 C C . GLY A 1 130 ? 17.469 -6.065 26.266 1.00 48.00 130 GLY A C 1
ATOM 1006 O O . GLY A 1 130 ? 16.316 -5.793 25.949 1.00 48.00 130 GLY A O 1
ATOM 1007 N N . TYR A 1 131 ? 17.763 -7.067 27.107 1.00 45.03 131 TYR A N 1
ATOM 1008 C CA . TYR A 1 131 ? 16.803 -7.940 27.808 1.00 45.03 131 TYR A CA 1
ATOM 1009 C C . TYR A 1 131 ? 15.724 -7.178 28.597 1.00 45.03 131 TYR A C 1
ATOM 1011 O O . TYR A 1 131 ? 14.543 -7.495 28.504 1.00 45.03 131 TYR A O 1
ATOM 1019 N N . GLU A 1 132 ? 16.108 -6.152 29.366 1.00 42.38 132 GLU A N 1
ATOM 1020 C CA . GLU A 1 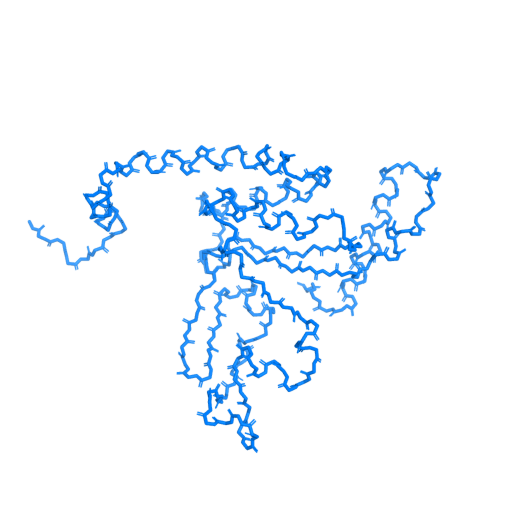132 ? 15.164 -5.421 30.230 1.00 42.38 132 GLU A CA 1
ATOM 1021 C C . GLU A 1 132 ? 14.322 -4.366 29.484 1.00 42.38 132 GLU A C 1
ATOM 1023 O O . GLU A 1 132 ? 13.374 -3.833 30.055 1.00 42.38 132 GLU A O 1
ATOM 1028 N N . GLU A 1 133 ? 14.597 -4.117 28.196 1.00 45.16 133 GLU A N 1
ATOM 1029 C CA . GLU A 1 133 ? 13.844 -3.179 27.341 1.00 45.16 133 GLU A CA 1
ATOM 1030 C C . GLU A 1 133 ? 12.826 -3.852 26.396 1.00 45.16 133 GLU A C 1
ATOM 1032 O O . GLU A 1 133 ? 12.223 -3.183 25.560 1.00 45.16 133 GLU A O 1
ATOM 1037 N N . GLY A 1 134 ? 12.529 -5.145 26.576 1.00 40.41 134 GLY A N 1
ATOM 1038 C CA . GLY A 1 134 ? 11.375 -5.790 25.931 1.00 40.41 134 GLY A CA 1
ATOM 1039 C C . GLY A 1 134 ? 11.727 -6.824 24.865 1.00 40.41 134 GLY A C 1
ATOM 1040 O O . GLY A 1 134 ? 11.453 -6.646 23.685 1.00 40.41 134 GLY A O 1
ATOM 1041 N N . GLY A 1 135 ? 12.277 -7.946 25.310 1.00 42.34 135 GLY A N 1
ATOM 1042 C CA . GLY A 1 135 ? 12.297 -9.227 24.603 1.00 42.34 135 GLY A CA 1
ATOM 1043 C C . GLY A 1 135 ? 12.077 -10.315 25.654 1.00 42.34 135 GLY A C 1
ATOM 1044 O O . GLY A 1 135 ? 12.563 -10.121 26.753 1.00 42.34 135 GLY A O 1
ATOM 1045 N N . HIS A 1 136 ? 11.220 -11.332 25.489 1.00 35.22 136 HIS A N 1
ATOM 1046 C CA . HIS A 1 136 ? 11.580 -12.713 25.129 1.00 35.22 136 HIS A CA 1
ATOM 1047 C C . HIS A 1 136 ? 10.427 -13.594 24.629 1.00 35.22 136 HIS A C 1
ATOM 1049 O O . HIS A 1 136 ? 9.283 -13.421 25.024 1.00 35.22 136 HIS A O 1
ATOM 1055 N N . ALA A 1 137 ? 10.840 -14.627 23.880 1.00 34.91 137 ALA A N 1
ATOM 1056 C CA . ALA A 1 137 ? 10.092 -15.747 23.303 1.00 34.91 137 ALA A CA 1
ATOM 1057 C C . ALA A 1 137 ? 9.243 -15.385 22.073 1.00 34.91 137 ALA A C 1
ATOM 1059 O O . ALA A 1 137 ? 8.070 -15.053 22.167 1.00 34.91 137 ALA A O 1
ATOM 1060 N N . VAL A 1 138 ? 9.874 -15.502 20.903 1.00 42.16 138 VAL A N 1
ATOM 1061 C CA . VAL A 1 138 ? 9.195 -15.552 19.608 1.00 42.16 138 VAL A CA 1
ATOM 1062 C C . VAL A 1 138 ? 8.670 -16.976 19.438 1.00 42.16 138 VAL A C 1
ATOM 1064 O O . VAL A 1 138 ? 9.451 -17.890 19.162 1.00 42.16 138 VAL A O 1
ATOM 1067 N N . ASP A 1 139 ? 7.373 -17.181 19.671 1.00 40.97 139 ASP A N 1
ATOM 1068 C CA . ASP A 1 139 ? 6.680 -18.319 19.061 1.00 40.97 139 ASP A CA 1
ATOM 1069 C C . ASP A 1 139 ? 6.681 -18.102 17.538 1.00 40.97 139 ASP A C 1
ATOM 1071 O O . ASP A 1 139 ? 6.886 -16.982 17.072 1.00 40.97 139 ASP A O 1
ATOM 1075 N N . ARG A 1 140 ? 6.533 -19.159 16.746 1.00 38.78 140 ARG A N 1
ATOM 1076 C CA . ARG A 1 140 ? 6.823 -19.209 15.293 1.00 38.78 140 ARG A CA 1
ATOM 1077 C C . ARG A 1 140 ? 6.090 -18.187 14.388 1.00 38.78 140 ARG A C 1
ATOM 1079 O O . ARG A 1 140 ? 6.363 -18.166 13.192 1.00 38.78 140 ARG A O 1
ATOM 1086 N N . ASP A 1 141 ? 5.279 -17.297 14.951 1.00 48.34 141 ASP A N 1
ATOM 1087 C CA . ASP A 1 141 ? 4.341 -16.381 14.291 1.00 48.34 141 ASP A CA 1
ATOM 1088 C C . ASP A 1 141 ? 4.893 -14.959 14.047 1.00 48.34 141 ASP A C 1
ATOM 1090 O O . ASP A 1 141 ? 4.140 -14.034 13.755 1.00 48.34 141 ASP A O 1
ATOM 1094 N N . SER A 1 142 ? 6.204 -14.723 14.194 1.00 50.88 142 SER A N 1
ATOM 1095 C CA . SER A 1 142 ? 6.808 -13.391 13.956 1.00 50.88 142 SER A CA 1
ATOM 1096 C C . SER A 1 142 ? 7.690 -13.292 12.707 1.00 50.88 142 SER A C 1
ATOM 1098 O O . SER A 1 142 ? 8.426 -12.312 12.568 1.00 50.88 142 SER A O 1
ATOM 1100 N N . SER A 1 143 ? 7.668 -14.280 11.804 1.00 57.25 143 SER A N 1
ATOM 1101 C CA . SER A 1 143 ? 8.329 -14.107 10.503 1.00 57.25 143 SER A CA 1
ATOM 1102 C C . SER A 1 143 ? 7.524 -13.152 9.610 1.00 57.25 143 SER A C 1
ATOM 1104 O O . SER A 1 143 ? 6.302 -13.087 9.747 1.00 57.25 143 SER A O 1
ATOM 1106 N N . PRO A 1 144 ? 8.163 -12.416 8.679 1.00 59.44 144 PRO A N 1
ATOM 1107 C CA . PRO A 1 144 ? 7.456 -11.606 7.689 1.00 59.44 144 PRO A CA 1
ATOM 1108 C C . PRO A 1 144 ? 6.403 -12.407 6.917 1.00 59.44 144 PRO A C 1
ATOM 1110 O O . PRO A 1 144 ? 5.335 -11.869 6.647 1.00 59.44 144 PRO A O 1
ATOM 1113 N N . GLU A 1 145 ? 6.662 -13.688 6.620 1.00 61.66 145 GLU A N 1
ATOM 1114 C CA . GLU A 1 145 ? 5.674 -14.558 5.969 1.00 61.66 145 GLU A CA 1
ATOM 1115 C C . GLU A 1 145 ? 4.430 -14.766 6.843 1.00 61.66 145 GLU A C 1
ATOM 1117 O O . GLU A 1 145 ? 3.313 -14.635 6.348 1.00 61.66 145 GLU A O 1
ATOM 1122 N N . ALA A 1 146 ? 4.601 -14.984 8.152 1.00 61.31 146 ALA A N 1
ATOM 1123 C CA . ALA A 1 146 ? 3.481 -15.128 9.081 1.00 61.31 146 ALA A CA 1
ATOM 1124 C C . ALA A 1 146 ? 2.622 -13.851 9.159 1.00 61.31 146 ALA A C 1
ATOM 1126 O O . ALA A 1 146 ? 1.398 -13.934 9.224 1.00 61.31 146 ALA A O 1
ATOM 1127 N N . ILE A 1 147 ? 3.222 -12.657 9.050 1.00 66.69 147 ILE A N 1
ATOM 1128 C CA . ILE A 1 147 ? 2.460 -11.392 8.980 1.00 66.69 147 ILE A CA 1
ATOM 1129 C C . ILE A 1 147 ? 1.581 -11.349 7.727 1.00 66.69 147 ILE A C 1
ATOM 1131 O O . ILE A 1 147 ? 0.445 -10.872 7.774 1.00 66.69 147 ILE A O 1
ATOM 1135 N N . LEU A 1 148 ? 2.119 -11.813 6.596 1.00 68.88 148 LEU A N 1
ATOM 1136 C CA . LEU A 1 148 ? 1.414 -11.814 5.316 1.00 68.88 148 LEU A CA 1
ATOM 1137 C C . LEU A 1 148 ? 0.256 -12.822 5.307 1.00 68.88 148 LEU A C 1
ATOM 1139 O O . LEU A 1 148 ? -0.765 -12.538 4.677 1.00 68.88 148 LEU A O 1
ATOM 1143 N N . ASP A 1 149 ? 0.400 -13.948 6.010 1.00 66.75 149 ASP A N 1
ATOM 1144 C CA . ASP A 1 149 ? -0.593 -15.026 6.040 1.00 66.75 149 ASP A CA 1
ATOM 1145 C C . ASP A 1 149 ? -1.641 -14.896 7.152 1.00 66.75 149 ASP A C 1
ATOM 1147 O O . ASP A 1 149 ? -2.831 -15.053 6.869 1.00 66.75 149 ASP A O 1
ATOM 1151 N N . ASP A 1 150 ? -1.231 -14.573 8.380 1.00 68.44 150 ASP A N 1
ATOM 1152 C CA . ASP A 1 150 ? -2.115 -14.524 9.555 1.00 68.44 150 ASP A CA 1
ATOM 1153 C C . ASP A 1 150 ? -2.546 -13.102 9.925 1.00 68.44 1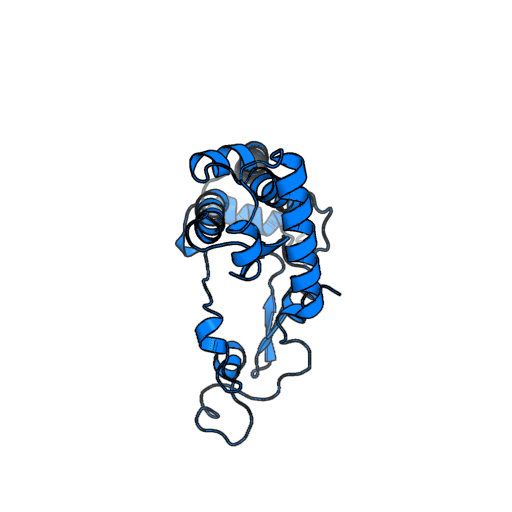50 ASP A C 1
ATOM 1155 O O . ASP A 1 150 ? -3.414 -12.906 10.782 1.00 68.44 150 ASP A O 1
ATOM 1159 N N . GLY A 1 151 ? -1.940 -12.086 9.298 1.00 73.19 151 GLY A N 1
ATOM 1160 C CA . GLY A 1 151 ? -2.290 -10.687 9.518 1.00 73.19 151 GLY A CA 1
ATOM 1161 C C . GLY A 1 151 ? -2.102 -10.241 10.965 1.00 73.19 151 GLY A C 1
ATOM 1162 O O . GLY A 1 151 ? -2.740 -9.277 11.390 1.00 73.19 151 GLY A O 1
ATOM 1163 N N . ARG A 1 152 ? -1.275 -10.932 11.754 1.00 78.19 152 ARG A N 1
ATOM 1164 C CA . ARG A 1 152 ? -1.041 -10.641 13.171 1.00 78.19 152 ARG A CA 1
ATOM 1165 C C . ARG A 1 152 ? 0.418 -10.857 13.529 1.00 78.19 152 ARG A C 1
ATOM 1167 O O . ARG A 1 152 ? 1.072 -11.729 12.980 1.00 78.19 152 ARG A O 1
ATOM 1174 N N . VAL A 1 153 ? 0.902 -10.056 14.473 1.00 75.44 153 VAL A N 1
ATOM 1175 C CA . VAL A 1 153 ? 2.199 -10.263 15.125 1.00 75.44 153 VAL A CA 1
ATOM 1176 C C . VAL A 1 153 ? 2.003 -10.118 16.613 1.00 75.44 153 VAL A C 1
ATOM 1178 O O . VAL A 1 153 ? 1.445 -9.118 17.069 1.00 75.44 153 VAL A O 1
ATOM 1181 N N . THR A 1 154 ? 2.488 -11.091 17.366 1.00 69.56 154 THR A N 1
ATOM 1182 C CA . THR A 1 154 ? 2.541 -11.015 18.820 1.00 69.56 154 THR A CA 1
ATOM 1183 C C . THR A 1 154 ? 3.967 -10.716 19.243 1.00 69.56 154 THR A C 1
ATOM 1185 O O . THR A 1 154 ? 4.899 -11.407 18.844 1.00 69.56 154 THR A O 1
ATOM 1188 N N . ASP A 1 155 ? 4.139 -9.654 20.023 1.00 66.50 155 ASP A N 1
ATOM 1189 C CA . ASP A 1 155 ? 5.440 -9.316 20.574 1.00 66.50 155 ASP A CA 1
ATOM 1190 C C . ASP A 1 155 ? 5.787 -10.184 21.786 1.00 66.50 155 ASP A C 1
ATOM 1192 O O . ASP A 1 155 ? 4.990 -10.963 22.315 1.00 66.50 155 ASP A O 1
ATOM 1196 N N . SER A 1 156 ? 7.001 -9.990 22.275 1.00 58.44 156 SER A N 1
ATOM 1197 C CA . SER A 1 156 ? 7.545 -10.740 23.394 1.00 58.44 156 SER A CA 1
ATOM 1198 C C . SER A 1 156 ? 6.870 -10.480 24.753 1.00 58.44 156 SER A C 1
ATOM 1200 O O . SER A 1 156 ? 7.217 -11.107 25.751 1.00 58.44 156 SER A O 1
ATOM 1202 N N . GLN A 1 157 ? 5.976 -9.492 24.840 1.00 59.84 157 GLN A N 1
ATOM 1203 C CA . GLN A 1 157 ? 5.167 -9.195 26.025 1.00 59.84 157 GLN A CA 1
ATOM 1204 C C . GLN A 1 157 ? 3.755 -9.791 25.899 1.00 59.84 157 GLN A C 1
ATOM 1206 O O . GLN A 1 157 ? 2.908 -9.559 26.763 1.00 59.84 157 GLN A O 1
ATOM 1211 N N . GLY A 1 158 ? 3.488 -10.550 24.830 1.00 66.38 158 GLY A N 1
ATOM 1212 C CA . GLY A 1 158 ? 2.177 -11.114 24.523 1.00 66.38 158 GLY A CA 1
ATOM 1213 C C . GLY A 1 158 ? 1.200 -10.098 23.926 1.00 66.38 158 GLY A C 1
ATOM 1214 O O . GLY A 1 158 ? 0.011 -10.398 23.790 1.00 66.38 158 GLY A O 1
ATOM 1215 N N . ARG A 1 159 ? 1.655 -8.890 23.563 1.00 69.19 159 ARG A N 1
ATOM 1216 C CA . ARG A 1 159 ? 0.801 -7.887 22.916 1.00 69.19 159 ARG A CA 1
ATOM 1217 C C . ARG A 1 159 ? 0.670 -8.251 21.447 1.00 69.19 159 ARG A C 1
ATOM 1219 O O . ARG A 1 159 ? 1.663 -8.408 20.748 1.00 69.19 159 ARG A O 1
ATOM 1226 N N . THR A 1 160 ? -0.565 -8.376 20.977 1.00 75.00 160 THR A N 1
ATOM 1227 C CA . THR A 1 160 ? -0.850 -8.743 19.586 1.00 75.00 160 THR A CA 1
ATOM 1228 C C . THR A 1 160 ? -1.257 -7.514 18.788 1.00 75.00 160 THR A C 1
ATOM 1230 O O . THR A 1 160 ? -2.210 -6.820 19.145 1.00 75.00 160 THR A O 1
ATOM 1233 N N . VAL A 1 161 ? -0.549 -7.264 17.693 1.00 76.75 161 VAL A N 1
ATOM 1234 C CA . VAL A 1 161 ? -0.869 -6.248 16.691 1.00 76.75 161 VAL A CA 1
ATOM 1235 C C . VAL A 1 161 ? -1.590 -6.922 15.529 1.00 76.75 161 VAL A C 1
ATOM 1237 O O . VAL A 1 161 ? -1.173 -7.977 15.060 1.00 76.75 161 VAL A O 1
ATOM 1240 N N . SER A 1 162 ? -2.679 -6.307 15.066 1.00 80.12 162 SER A N 1
ATOM 1241 C CA . SER A 1 162 ? -3.460 -6.769 13.915 1.00 80.12 162 SER A CA 1
ATOM 1242 C C . SER A 1 162 ? -3.158 -5.917 12.685 1.00 80.12 162 SER A C 1
ATOM 1244 O O . SER A 1 162 ? -3.224 -4.692 12.748 1.00 80.12 162 SER A O 1
ATOM 1246 N N . PHE A 1 163 ? -2.907 -6.577 11.561 1.00 82.94 163 PHE A N 1
ATOM 1247 C CA . PHE A 1 163 ? -2.642 -6.009 10.238 1.00 82.94 163 PHE A CA 1
ATOM 1248 C C . PHE A 1 163 ? -3.844 -6.129 9.289 1.00 82.94 163 PHE A C 1
ATOM 1250 O O . PHE A 1 163 ? -3.749 -5.763 8.123 1.00 82.94 163 PHE A O 1
ATOM 1257 N N . THR A 1 164 ? -5.003 -6.580 9.778 1.00 82.25 164 THR A N 1
ATOM 1258 C CA . THR A 1 164 ? -6.243 -6.758 8.991 1.00 82.25 164 THR A CA 1
ATOM 1259 C C . THR A 1 164 ? -6.741 -5.500 8.270 1.00 82.25 164 THR A C 1
ATOM 1261 O O . THR A 1 164 ? -7.445 -5.590 7.270 1.00 82.25 164 THR A O 1
ATOM 1264 N N . ASN A 1 165 ? -6.367 -4.305 8.739 1.00 81.81 165 ASN A N 1
ATOM 1265 C CA . ASN A 1 165 ? -6.672 -3.031 8.077 1.00 81.81 165 ASN A CA 1
ATOM 1266 C C . ASN A 1 165 ? -5.400 -2.323 7.579 1.00 81.81 165 ASN A C 1
ATOM 1268 O O . ASN A 1 165 ? -5.304 -1.096 7.616 1.00 81.81 165 ASN A O 1
ATOM 1272 N N . THR A 1 166 ? -4.419 -3.102 7.126 1.00 85.88 166 THR A N 1
ATOM 1273 C CA . THR A 1 166 ? -3.128 -2.613 6.638 1.00 85.88 166 THR A CA 1
ATOM 1274 C C . THR A 1 166 ? -2.909 -3.038 5.190 1.00 85.88 166 THR A C 1
ATOM 1276 O O . THR A 1 166 ? -3.323 -4.119 4.778 1.00 85.88 166 THR A O 1
ATOM 1279 N N . VAL A 1 167 ? -2.243 -2.181 4.414 1.00 88.69 167 VAL A N 1
ATOM 1280 C CA . VAL A 1 167 ? -1.639 -2.559 3.130 1.00 88.69 167 VAL A CA 1
ATOM 1281 C C . VAL A 1 167 ? -0.147 -2.742 3.372 1.00 88.69 167 VAL A C 1
ATOM 1283 O O . VAL A 1 167 ? 0.524 -1.801 3.797 1.00 88.69 167 VAL A O 1
ATOM 1286 N N . ILE A 1 168 ? 0.366 -3.945 3.130 1.00 89.25 168 ILE A N 1
ATOM 1287 C CA . ILE A 1 168 ? 1.784 -4.262 3.311 1.00 89.25 168 ILE A CA 1
ATOM 1288 C C . ILE A 1 168 ? 2.473 -4.132 1.956 1.00 89.25 168 ILE A C 1
ATOM 1290 O O . ILE A 1 168 ? 2.103 -4.800 0.995 1.00 89.25 168 ILE A O 1
ATOM 1294 N N . ILE A 1 169 ? 3.475 -3.257 1.869 1.00 89.62 169 ILE A N 1
ATOM 1295 C CA . ILE A 1 169 ? 4.271 -3.057 0.655 1.00 89.62 169 ILE A CA 1
ATOM 1296 C C . ILE A 1 169 ? 5.727 -3.344 0.990 1.00 89.62 169 ILE A C 1
ATOM 1298 O O . ILE A 1 169 ? 6.385 -2.577 1.691 1.00 89.62 169 ILE A O 1
ATOM 1302 N N . MET A 1 170 ? 6.237 -4.439 0.447 1.00 88.75 170 MET A N 1
ATOM 1303 C CA . MET A 1 170 ? 7.650 -4.780 0.470 1.00 88.75 170 MET A CA 1
ATOM 1304 C C . MET A 1 170 ? 8.304 -4.243 -0.798 1.00 88.75 170 MET A C 1
ATOM 1306 O O . MET A 1 170 ? 7.734 -4.313 -1.886 1.00 88.75 170 MET A O 1
ATOM 1310 N N . THR A 1 171 ? 9.515 -3.705 -0.682 1.00 86.75 171 THR A N 1
ATOM 1311 C CA . THR A 1 171 ? 10.273 -3.225 -1.842 1.00 86.75 171 THR A CA 1
ATOM 1312 C C . THR A 1 171 ? 11.605 -3.937 -1.922 1.00 86.75 171 THR A C 1
ATOM 1314 O O . THR A 1 171 ? 12.358 -3.933 -0.952 1.00 86.75 171 THR A O 1
ATOM 1317 N N . SER A 1 172 ? 11.928 -4.474 -3.093 1.00 83.06 172 SER A N 1
ATOM 1318 C CA . SER A 1 172 ? 13.210 -5.105 -3.366 1.00 83.06 172 SER A CA 1
ATOM 1319 C C . SER A 1 172 ? 13.863 -4.498 -4.603 1.00 83.06 172 SER A C 1
ATOM 1321 O O . SER A 1 172 ? 13.200 -4.122 -5.574 1.00 83.06 172 SER A O 1
ATOM 1323 N N . ASN A 1 173 ? 15.191 -4.404 -4.559 1.00 79.56 173 ASN A N 1
ATOM 1324 C CA . ASN A 1 173 ? 16.004 -4.092 -5.733 1.00 79.56 173 ASN A CA 1
ATOM 1325 C C . ASN A 1 173 ? 16.446 -5.366 -6.476 1.00 79.56 173 ASN A C 1
ATOM 1327 O O . ASN A 1 173 ? 17.171 -5.279 -7.471 1.00 79.56 173 ASN A O 1
ATOM 1331 N N . VAL A 1 174 ? 16.012 -6.549 -6.029 1.00 73.12 174 VAL A N 1
ATOM 1332 C CA . VAL A 1 174 ? 16.207 -7.805 -6.762 1.00 73.12 174 VAL A CA 1
ATOM 1333 C C . VAL A 1 174 ? 15.579 -7.681 -8.149 1.00 73.12 174 VAL A C 1
ATOM 1335 O O . VAL A 1 174 ? 14.534 -7.059 -8.332 1.00 73.12 174 VAL A O 1
ATOM 1338 N N . GLY A 1 175 ? 16.271 -8.223 -9.149 1.00 66.62 175 GLY A N 1
ATOM 1339 C CA . GLY A 1 175 ? 15.822 -8.176 -10.535 1.00 66.62 175 GLY A CA 1
ATOM 1340 C C . GLY A 1 175 ? 16.158 -6.890 -11.292 1.00 66.62 175 GLY A C 1
ATOM 1341 O O . GLY A 1 175 ? 15.988 -6.848 -12.508 1.00 66.62 175 GLY A O 1
ATOM 1342 N N . SER A 1 176 ? 16.721 -5.876 -10.622 1.00 73.69 176 SER A N 1
ATOM 1343 C CA . SER A 1 176 ? 17.136 -4.622 -11.273 1.00 73.69 176 SER A CA 1
ATOM 1344 C C . SER A 1 176 ? 18.113 -4.849 -12.421 1.00 73.69 176 SER A C 1
ATOM 1346 O O . SER A 1 176 ? 17.998 -4.200 -13.452 1.00 73.69 176 SER A O 1
ATOM 1348 N N . GLN A 1 177 ? 19.046 -5.796 -12.277 1.00 68.69 177 GLN A N 1
ATOM 1349 C CA . GLN A 1 177 ? 20.007 -6.106 -13.339 1.00 68.69 177 GLN A CA 1
ATOM 1350 C C . GLN A 1 177 ? 19.336 -6.703 -14.581 1.00 68.69 177 GLN A C 1
ATOM 1352 O O . GLN A 1 177 ? 19.783 -6.449 -15.690 1.00 68.69 177 GLN A O 1
ATOM 1357 N N . TYR A 1 178 ? 18.243 -7.453 -14.423 1.00 71.12 178 TYR A N 1
ATOM 1358 C CA . TYR A 1 178 ? 17.501 -7.991 -15.565 1.00 71.12 178 TYR A CA 1
ATOM 1359 C C . TYR A 1 178 ? 16.674 -6.912 -16.258 1.00 71.12 178 TYR A C 1
ATOM 1361 O O . TYR A 1 178 ? 16.576 -6.923 -17.478 1.00 71.12 178 TYR A O 1
ATOM 1369 N N . ILE A 1 179 ? 16.134 -5.963 -15.490 1.00 70.25 179 ILE A N 1
ATOM 1370 C CA . ILE A 1 179 ? 15.393 -4.814 -16.025 1.00 70.25 179 ILE A CA 1
ATOM 1371 C C . ILE A 1 179 ? 16.325 -3.873 -16.796 1.00 70.25 179 ILE A C 1
ATOM 1373 O O . ILE A 1 179 ? 15.957 -3.401 -17.863 1.00 70.25 179 ILE A O 1
ATOM 1377 N N . LEU A 1 180 ? 17.528 -3.617 -16.275 1.00 69.19 180 LEU A N 1
ATOM 1378 C CA . LEU A 1 180 ? 18.486 -2.682 -16.875 1.00 69.19 180 LEU A CA 1
ATOM 1379 C C . LEU A 1 180 ? 19.268 -3.269 -18.061 1.00 69.19 180 LEU A C 1
ATOM 1381 O O . LEU A 1 180 ? 19.706 -2.508 -18.913 1.00 69.19 180 LEU A O 1
ATOM 1385 N N . ASN A 1 181 ? 19.443 -4.595 -18.128 1.00 65.31 181 ASN A N 1
ATOM 1386 C CA . ASN A 1 181 ? 20.227 -5.2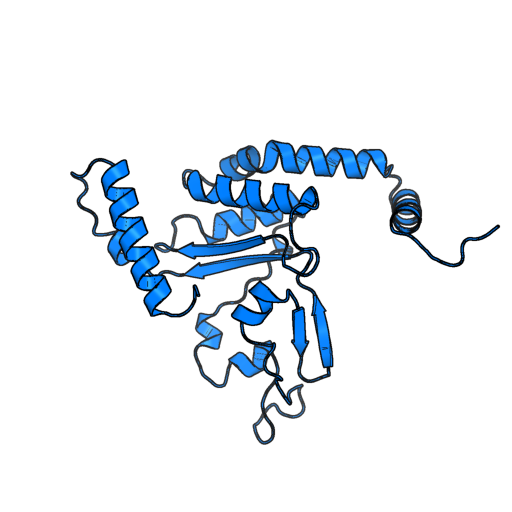70 -19.175 1.00 65.31 181 ASN A CA 1
ATOM 1387 C C . ASN A 1 181 ? 19.349 -5.913 -20.266 1.00 65.31 181 ASN A C 1
ATOM 1389 O O . ASN A 1 181 ? 19.726 -6.941 -20.830 1.00 65.31 181 ASN A O 1
ATOM 1393 N N . THR A 1 182 ? 18.144 -5.394 -20.506 1.00 65.75 182 THR A N 1
ATOM 1394 C CA . THR A 1 182 ? 17.299 -5.904 -21.594 1.00 65.75 182 THR A CA 1
ATOM 1395 C C . THR A 1 182 ? 17.707 -5.241 -22.904 1.00 65.75 182 THR A C 1
ATOM 1397 O O . THR A 1 182 ? 17.924 -4.036 -22.923 1.00 65.75 182 THR A O 1
ATOM 1400 N N . ASP A 1 183 ? 17.831 -6.023 -23.980 1.00 64.25 183 ASP A N 1
ATOM 1401 C CA . ASP A 1 183 ? 18.105 -5.481 -25.313 1.00 64.25 183 ASP A CA 1
ATOM 1402 C C . ASP A 1 183 ? 16.975 -4.528 -25.723 1.00 64.25 183 ASP A C 1
ATOM 1404 O O . ASP A 1 183 ? 15.825 -4.954 -25.875 1.00 64.25 183 ASP A O 1
ATOM 1408 N N . ASP A 1 184 ? 17.315 -3.254 -25.931 1.00 66.44 184 ASP A N 1
ATOM 1409 C CA . ASP A 1 184 ? 16.385 -2.198 -26.363 1.00 66.44 184 ASP A CA 1
ATOM 1410 C C . ASP A 1 184 ? 15.731 -2.500 -27.729 1.00 66.44 184 ASP A C 1
ATOM 1412 O O . ASP A 1 184 ? 14.703 -1.916 -28.074 1.00 66.44 184 ASP A O 1
ATOM 1416 N N . ASP A 1 185 ? 16.298 -3.440 -28.492 1.00 72.00 185 ASP A N 1
ATOM 1417 C CA . ASP A 1 185 ? 15.811 -3.877 -29.804 1.00 72.00 185 ASP A CA 1
ATOM 1418 C C . ASP A 1 185 ? 14.648 -4.888 -29.732 1.00 72.00 185 ASP A C 1
ATOM 1420 O O . ASP A 1 185 ? 14.028 -5.205 -30.753 1.00 72.00 185 ASP A O 1
ATOM 1424 N N . LEU A 1 186 ? 14.324 -5.419 -28.547 1.00 73.38 186 LEU A N 1
ATOM 1425 C CA . LEU A 1 186 ? 13.190 -6.329 -28.381 1.00 73.38 186 LEU A CA 1
ATOM 1426 C C . LEU A 1 186 ? 11.853 -5.563 -28.348 1.00 73.38 186 LEU A C 1
ATOM 1428 O O . LEU A 1 186 ? 11.750 -4.509 -27.717 1.00 73.38 186 LEU A O 1
ATOM 1432 N N . PRO A 1 187 ? 10.772 -6.115 -28.938 1.00 80.50 187 PRO A N 1
ATOM 1433 C CA . PRO A 1 187 ? 9.426 -5.592 -28.723 1.00 80.50 187 PRO A CA 1
ATOM 1434 C C . PRO A 1 187 ? 9.106 -5.508 -27.225 1.00 80.50 187 PRO A C 1
ATOM 1436 O O . PRO A 1 187 ? 9.406 -6.440 -26.472 1.00 80.50 187 PRO A O 1
ATOM 1439 N N . LYS A 1 188 ? 8.470 -4.410 -26.795 1.00 71.81 188 LYS A N 1
ATOM 1440 C CA . LYS A 1 188 ? 8.214 -4.116 -25.374 1.00 71.81 188 LYS A CA 1
ATOM 1441 C C . LYS A 1 188 ? 7.500 -5.254 -24.643 1.00 71.81 188 LYS A C 1
ATOM 1443 O O . LYS A 1 188 ? 7.842 -5.535 -23.497 1.00 71.81 188 LYS A O 1
ATOM 1448 N N . GLU A 1 189 ? 6.552 -5.933 -25.289 1.00 76.06 189 GLU A N 1
ATOM 1449 C CA . GLU A 1 189 ? 5.844 -7.066 -24.685 1.00 76.06 189 GLU A CA 1
ATOM 1450 C C . GLU A 1 189 ? 6.780 -8.257 -24.418 1.00 76.06 189 GLU A C 1
ATOM 1452 O O . GLU A 1 189 ? 6.718 -8.879 -23.358 1.00 76.06 189 GLU A O 1
ATOM 1457 N N . VAL A 1 190 ? 7.687 -8.554 -25.353 1.00 77.88 190 VAL A N 1
ATOM 1458 C CA . VAL A 1 190 ? 8.642 -9.670 -25.242 1.00 77.88 190 VAL A CA 1
ATOM 1459 C C . VAL A 1 190 ? 9.705 -9.369 -24.186 1.00 77.88 190 VAL A C 1
ATOM 1461 O O . VAL A 1 190 ? 10.053 -10.242 -23.385 1.00 77.88 190 VAL A O 1
ATOM 1464 N N . ALA A 1 191 ? 10.187 -8.125 -24.152 1.00 74.19 191 ALA A N 1
ATOM 1465 C CA . ALA A 1 191 ? 11.078 -7.625 -23.112 1.00 74.19 191 ALA A CA 1
ATOM 1466 C C . ALA A 1 191 ? 10.438 -7.769 -21.720 1.00 74.19 191 ALA A C 1
ATOM 1468 O O . ALA A 1 191 ? 11.040 -8.358 -20.820 1.00 74.19 191 ALA A O 1
ATOM 1469 N N . TYR A 1 192 ? 9.189 -7.317 -21.563 1.00 74.62 192 TYR A N 1
ATOM 1470 C CA . TYR A 1 192 ? 8.456 -7.392 -20.299 1.00 74.62 192 TYR A CA 1
ATOM 1471 C C . TYR A 1 192 ? 8.285 -8.830 -19.798 1.00 74.62 192 TYR A C 1
ATOM 1473 O O . TYR A 1 192 ? 8.620 -9.115 -18.649 1.00 74.62 192 TYR A O 1
ATOM 1481 N N . GLU A 1 193 ? 7.826 -9.754 -20.646 1.00 79.25 193 GLU A N 1
ATOM 1482 C CA . GLU A 1 193 ? 7.644 -11.157 -20.245 1.00 79.25 193 GLU A CA 1
ATOM 1483 C C . GLU A 1 193 ? 8.977 -11.841 -19.899 1.00 79.25 193 GLU A C 1
ATOM 1485 O O . GLU A 1 193 ? 9.060 -12.616 -18.941 1.00 79.25 193 GLU A O 1
ATOM 1490 N N . THR A 1 194 ? 10.055 -11.505 -20.615 1.00 76.88 194 THR A N 1
ATOM 1491 C CA . THR A 1 194 ? 11.399 -12.032 -20.329 1.00 76.88 194 THR A CA 1
ATOM 1492 C C . THR A 1 194 ? 11.916 -11.549 -18.975 1.00 76.88 194 THR A C 1
ATOM 1494 O O . THR A 1 194 ? 12.420 -12.348 -18.181 1.00 76.88 194 THR A O 1
ATOM 1497 N N . ILE A 1 195 ? 11.770 -10.252 -18.691 1.00 75.62 195 ILE A N 1
ATOM 1498 C CA . ILE A 1 195 ? 12.125 -9.654 -17.401 1.00 75.62 195 ILE A CA 1
ATOM 1499 C C . ILE A 1 195 ? 11.294 -10.295 -16.292 1.00 75.62 195 ILE A C 1
ATOM 1501 O O . ILE A 1 195 ? 11.857 -10.801 -15.323 1.00 75.62 195 ILE A O 1
ATOM 1505 N N . 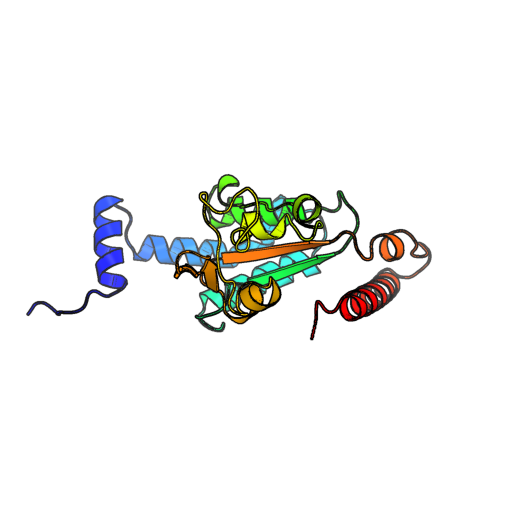LYS A 1 196 ? 9.966 -10.307 -16.446 1.00 76.38 196 LYS A N 1
ATOM 1506 C CA . LYS A 1 196 ? 9.025 -10.845 -15.461 1.00 76.38 196 LYS A CA 1
ATOM 1507 C C . LYS A 1 196 ? 9.394 -12.271 -15.077 1.00 76.38 196 LYS A C 1
ATOM 1509 O O . LYS A 1 196 ? 9.521 -12.558 -13.893 1.00 76.38 196 LYS A O 1
ATOM 1514 N N . ARG A 1 197 ? 9.655 -13.140 -16.056 1.00 80.06 197 ARG A N 1
ATOM 1515 C CA . ARG A 1 197 ? 10.069 -14.523 -15.797 1.00 80.06 197 ARG A CA 1
ATOM 1516 C C . ARG A 1 197 ? 11.350 -14.603 -14.962 1.00 80.06 197 ARG A C 1
ATOM 1518 O O . ARG A 1 197 ? 11.357 -15.269 -13.937 1.00 80.06 197 ARG A O 1
ATOM 1525 N N . ARG A 1 198 ? 12.405 -13.877 -15.347 1.00 75.94 198 ARG A N 1
ATOM 1526 C CA . ARG A 1 198 ? 13.689 -13.880 -14.616 1.00 75.94 198 ARG A CA 1
ATOM 1527 C C . ARG A 1 198 ? 13.563 -13.341 -13.191 1.00 75.94 198 ARG A C 1
ATOM 1529 O O . ARG A 1 198 ? 14.259 -13.806 -12.294 1.00 75.94 198 ARG A O 1
ATOM 1536 N N . VAL A 1 199 ? 12.706 -12.342 -12.995 1.00 72.00 199 VAL A N 1
ATOM 1537 C CA . VAL A 1 199 ? 12.431 -11.757 -11.680 1.00 72.00 199 VAL A CA 1
ATOM 1538 C C . VAL A 1 199 ? 11.683 -12.752 -10.789 1.00 72.00 199 VAL A C 1
ATOM 1540 O O . VAL A 1 199 ? 12.079 -12.923 -9.641 1.00 72.00 199 VAL A O 1
ATOM 1543 N N . MET A 1 200 ? 10.675 -13.448 -11.323 1.00 74.94 200 MET A N 1
ATOM 1544 C CA . MET A 1 200 ? 9.931 -14.480 -10.586 1.00 74.94 200 MET A CA 1
ATOM 1545 C C . MET A 1 200 ? 10.809 -15.693 -10.247 1.00 74.94 200 MET A C 1
ATOM 1547 O O . MET A 1 200 ? 10.754 -16.189 -9.126 1.00 74.94 200 MET A O 1
ATOM 1551 N N . ASP A 1 201 ? 11.670 -16.130 -11.171 1.00 75.25 201 ASP A N 1
ATOM 1552 C CA . ASP A 1 201 ? 12.627 -17.218 -10.920 1.00 75.25 201 ASP A CA 1
ATOM 1553 C C . ASP A 1 201 ? 13.618 -16.836 -9.801 1.00 75.25 201 ASP A C 1
ATOM 1555 O O . ASP A 1 201 ? 13.958 -17.653 -8.942 1.00 75.25 201 ASP A O 1
ATOM 1559 N N . ALA A 1 202 ? 14.067 -15.574 -9.779 1.00 68.00 202 ALA A N 1
ATOM 1560 C CA . ALA A 1 202 ? 14.908 -15.062 -8.703 1.00 68.00 202 ALA A CA 1
ATOM 1561 C C . ALA A 1 202 ? 14.151 -15.033 -7.367 1.00 68.00 202 ALA A C 1
ATOM 1563 O O . ALA A 1 202 ? 14.699 -15.479 -6.365 1.00 68.00 202 ALA A O 1
ATOM 1564 N N . ASP A 1 203 ? 12.903 -14.565 -7.340 1.00 66.25 203 ASP A N 1
ATOM 1565 C CA . ASP A 1 203 ? 12.082 -14.513 -6.124 1.00 66.25 203 ASP A CA 1
ATOM 1566 C C . ASP A 1 203 ? 11.860 -15.899 -5.491 1.00 66.25 203 ASP A C 1
ATOM 1568 O O . ASP A 1 203 ? 12.104 -16.088 -4.297 1.00 66.25 203 ASP A O 1
ATOM 1572 N N . GLN A 1 204 ? 11.539 -16.907 -6.311 1.00 63.75 204 GLN A N 1
ATOM 1573 C CA . GLN A 1 204 ? 11.406 -18.297 -5.856 1.00 63.75 204 GLN A CA 1
ATOM 1574 C C . GLN A 1 204 ? 12.709 -18.847 -5.264 1.00 63.75 204 GLN A C 1
ATOM 1576 O O . GLN A 1 204 ? 12.685 -19.599 -4.290 1.00 63.75 204 GLN A O 1
ATOM 1581 N N . SER A 1 205 ? 13.866 -18.442 -5.799 1.00 55.50 205 SER A N 1
ATOM 1582 C CA . SER A 1 205 ? 15.169 -18.841 -5.252 1.00 55.50 205 SER A CA 1
ATOM 1583 C C . SER A 1 205 ? 15.486 -18.214 -3.884 1.00 55.50 205 SER A C 1
ATOM 1585 O O . SER A 1 205 ? 16.299 -18.766 -3.143 1.00 55.50 205 SER A O 1
ATOM 1587 N N . PHE A 1 206 ? 14.824 -17.105 -3.524 1.00 49.28 206 PHE A N 1
ATOM 1588 C CA . PHE A 1 206 ? 14.933 -16.454 -2.211 1.00 49.28 206 PHE A CA 1
ATOM 1589 C C . PHE A 1 206 ? 13.916 -16.972 -1.180 1.00 49.28 206 PHE A C 1
ATOM 1591 O O . PHE A 1 206 ? 14.000 -16.580 -0.019 1.00 49.28 206 PHE A O 1
ATOM 1598 N N . GLY A 1 207 ? 13.002 -17.872 -1.566 1.00 45.81 207 GLY A N 1
ATOM 1599 C CA . GLY A 1 207 ? 12.053 -18.512 -0.648 1.00 45.81 207 GLY A CA 1
ATOM 1600 C C . GLY A 1 207 ? 10.903 -17.615 -0.179 1.00 45.81 207 GLY A C 1
ATOM 1601 O O . GLY A 1 207 ? 10.277 -17.935 0.824 1.00 45.81 207 GLY A O 1
ATOM 1602 N N . LEU A 1 208 ? 10.632 -16.509 -0.882 1.00 45.78 208 LEU A N 1
ATOM 1603 C CA . LEU A 1 208 ? 9.604 -15.523 -0.510 1.00 45.78 208 LEU A CA 1
ATOM 1604 C C . LEU A 1 208 ? 8.235 -15.771 -1.169 1.00 45.78 208 LEU A C 1
ATOM 1606 O O . LEU A 1 208 ? 7.251 -15.132 -0.803 1.00 45.78 208 LEU A O 1
ATOM 1610 N N . SER A 1 209 ? 8.155 -16.715 -2.108 1.00 40.22 209 SER A N 1
ATOM 1611 C CA . SER A 1 209 ? 6.905 -17.185 -2.705 1.00 40.22 209 SER A CA 1
ATOM 1612 C C . SER A 1 209 ? 6.859 -18.716 -2.704 1.00 40.22 209 SER A C 1
ATOM 1614 O O . SER A 1 209 ? 7.485 -19.380 -3.532 1.00 40.22 209 SER A O 1
ATOM 1616 N N . SER A 1 210 ? 6.129 -19.273 -1.735 1.00 34.59 210 SER A N 1
ATOM 1617 C CA . SER A 1 210 ? 5.686 -20.675 -1.707 1.00 34.59 210 SER A CA 1
ATOM 1618 C C . SER A 1 210 ? 4.243 -20.791 -2.171 1.00 34.59 210 SER A C 1
ATOM 1620 O O . SER A 1 210 ? 3.422 -20.012 -1.639 1.00 34.59 210 SER A O 1
#

InterPro domains:
  IPR001270 ClpA/B family [PR00300] (76-94)
  IPR001270 ClpA/B family [PR00300] (121-139)
  IPR003959 ATPase, AAA-type, core [PF07724] (71-140)
  IPR003959 ATPase, AAA-type, core [PF07724] (147-202)
  IPR027417 P-loop containing nucleoside triphosphate hydrolase [G3DSA:3.40.50.300] (2-143)
  IPR027417 P-loop containing nucleoside triphosphate hydrolase [G3DSA:3.40.50.300] (145-206)
  IPR027417 P-loop containing nucleoside triphosphate hydrolase [SSF52540] (21-181)
  IPR028299 ClpA/B, conserved site 2 [PS00871] (106-124)
  IPR050130 ATP-dependent Clp protease/Chaperone ClpA/ClpB [PTHR11638] (4-136)

pLDDT: mean 74.47, std 16.42, range [34.59, 95.75]

Foldseek 3Di:
DDDPDDDPVNVLVVVCVVVVNDPVNVVVVLVVLLVCVLVQLCVFAPDPSVVSVVVSVLLVCLVVVVDDLQAASEEEEAEAAPPNCLVVSLQSNCCSNVVHSVVDDDDDCVQVPDPQRVCVVAHGDPPDDRNVVFDDDDDPQADPVNCRVRQWDQHRVRDIDGNSHPYHYHYDHQLHCLLVPFDPPDDPVVSVVSSVVVSVVVCVVVVNPD

Radius of gyration: 20.88 Å; chains: 1; bounding box: 57×37×60 Å

Sequence (210 aa):
MLREEVKGDDIAEIVSKWTGIPISKLKQSEREKLLHLEDELHKRVVGQEPAVKALAEAIQRSRVGLSDPCRPIASFMFMGPTGVGKTELAKALASYMFNTEEALVRIDMSEYMEKHSVSRLVGAPPGFVGYEEGGHAVDRDSSPEAILDDGRVTDSQGRTVSFTNTVIIMTSNVGSQYILNTDDDLPKEVAYETIKRRVMDADQSFGLSS